Protein AF-A0A1H9AAU7-F1 (afdb_monomer_lite)

Sequence (240 aa):
MGPAARLRGRARLLTLALVSLLVAVGGCDGASSDVRLVVSPAATRMDEPVELVVTGLAPGSATEVSVRSVDAGGTVWTSSATFAADASGRVDPSTMAPTSGGYAGAWAMGLFGLMTTSAPGPSYRWPTTGPATFDVEAVQNGRTVASTSVARTFWTAPPKITSFTRAADGFVGTSVVPAGAQRGPAALLLGGSEGGDPAIGAYLLAARGIPTLSVAYFEAPGLPSALRNIPLEYFDTPLR

Organism: NCBI:txid1036181

Foldseek 3Di:
DDDDDDDDDDDDDDDDDDDDDDDDPDDPPPPQQQWDWDWPPLEEAPPDAIWIKIARADAQAKKKKKKWWQAPVRFIWIWIFIAGQHPRRMDTLQQGFGPDTQDGDRDRCSGVPRIDGPDDDDDGHHDLPFWTKMKMFIDHPRDTSYIDIHTYHLAPDHWDKDFDDCVPQVFGKIKTAAVPADDDAAEEDEDDQPFDWPVVVCSNCVSVRHTYITTTQEPDVPHHPGPPPRDPVSVVRVVD

Secondary structure (DSSP, 8-state):
-----------------------------------EEEEESSEEETTS--EEEEESPPTT-EEEEEEEEE-TTS-EEEEEEEEE--TTS-B-TTT---SEES--S--TTHHHHT-B-SS-SSS----SSS-EEEEEEEEETTEEEEEEEEEEES-SSPPEEEEE-HHHHSSEEEEEE-TTPPS---EEEE--TT-S--HHHHHHHHHTT--EEEEE-SSSTTS-SSSSS--GGGGGTTT-

pLDDT: mean 88.22, std 18.26, range [36.75, 98.81]

InterPro domains:
  IPR006862 Acyl-CoA thioester hydrolase/bile acid-CoA amino acid N-acetyltransferase [PF04775] (47-156)
  IPR029058 Alpha/Beta hydrolase fold [G3DSA:3.40.50.1820] (158-240)
  IPR042490 Acyl-CoA thioester hydrolase/BAAT, N-terminal [G3DSA:2.60.40.2240] (28-155)

Radius of gyration: 34.89 Å; chains: 1; bounding box: 62×43×148 Å

Structure (mmCIF, N/CA/C/O backbone):
data_AF-A0A1H9AAU7-F1
#
_entry.id   AF-A0A1H9AAU7-F1
#
loop_
_atom_site.group_PDB
_atom_site.id
_atom_site.type_symbol
_atom_site.label_atom_id
_atom_site.label_alt_id
_atom_site.label_comp_id
_atom_site.label_asym_id
_atom_site.label_entity_id
_atom_site.label_seq_id
_atom_site.pdbx_PDB_ins_code
_atom_site.Cartn_x
_atom_site.Cartn_y
_atom_site.Cartn_z
_atom_site.occupancy
_atom_site.B_iso_or_equiv
_atom_site.auth_seq_id
_atom_site.auth_comp_id
_atom_site.auth_asym_id
_atom_site.auth_atom_id
_atom_site.pdbx_PDB_model_num
ATOM 1 N N . MET A 1 1 ? -40.164 -23.330 115.302 1.00 38.94 1 MET A N 1
ATOM 2 C CA . MET A 1 1 ? -39.016 -24.175 115.699 1.00 38.94 1 MET A CA 1
ATOM 3 C C . MET A 1 1 ? -38.101 -24.302 114.490 1.00 38.94 1 MET A C 1
ATOM 5 O O . MET A 1 1 ? -38.602 -24.649 113.431 1.00 38.94 1 MET A O 1
ATOM 9 N N . GLY A 1 2 ? -36.828 -23.903 114.618 1.00 44.84 2 GLY A N 1
ATOM 10 C CA . GLY A 1 2 ? -35.800 -24.061 113.569 1.00 44.84 2 GLY A CA 1
ATOM 11 C C . GLY A 1 2 ? -35.398 -25.535 113.349 1.00 44.84 2 GLY A C 1
ATOM 12 O O . GLY A 1 2 ? -36.027 -26.389 113.975 1.00 44.84 2 GLY A O 1
ATOM 13 N N . PRO A 1 3 ? -34.353 -25.865 112.550 1.00 54.69 3 PRO A N 1
ATOM 14 C CA . PRO A 1 3 ? -33.101 -25.105 112.443 1.00 54.69 3 PRO A CA 1
ATOM 15 C C . PRO A 1 3 ? -32.447 -25.037 111.033 1.00 54.69 3 PRO A C 1
ATOM 17 O O . PRO A 1 3 ? -33.016 -25.400 110.010 1.00 54.69 3 PRO A O 1
ATOM 20 N N . ALA A 1 4 ? -31.233 -24.482 111.048 1.00 44.41 4 ALA A N 1
ATOM 21 C CA . ALA A 1 4 ? -30.316 -24.071 109.986 1.00 44.41 4 ALA A CA 1
ATOM 22 C C . ALA A 1 4 ? -29.561 -25.187 109.227 1.00 44.41 4 ALA A C 1
ATOM 24 O O . ALA A 1 4 ? -29.395 -26.274 109.765 1.00 44.41 4 ALA A O 1
ATOM 25 N N . ALA A 1 5 ? -28.965 -24.839 108.067 1.00 45.12 5 ALA A N 1
ATOM 26 C CA . ALA A 1 5 ? -27.575 -25.159 107.642 1.00 45.12 5 ALA A CA 1
ATOM 27 C C . ALA A 1 5 ? -27.304 -24.632 106.204 1.00 45.12 5 ALA A C 1
ATOM 29 O O . ALA A 1 5 ? -28.021 -24.973 105.275 1.00 45.12 5 ALA A O 1
ATOM 30 N N . ARG A 1 6 ? -26.452 -23.609 106.016 1.00 41.34 6 ARG A N 1
ATOM 31 C CA . ARG A 1 6 ? -25.021 -23.621 105.595 1.00 41.34 6 ARG A CA 1
ATOM 32 C C . ARG A 1 6 ? -24.697 -24.009 104.126 1.00 41.34 6 ARG A C 1
ATOM 34 O O . ARG A 1 6 ? -24.709 -25.173 103.767 1.00 41.34 6 ARG A O 1
ATOM 41 N N . LEU A 1 7 ? -24.212 -22.989 103.391 1.00 42.34 7 LEU A N 1
ATOM 42 C CA . LEU A 1 7 ? -22.971 -22.911 102.576 1.00 42.34 7 LEU A CA 1
ATOM 43 C C . LEU A 1 7 ? -22.673 -23.955 101.470 1.00 42.34 7 LEU A C 1
ATOM 45 O O . LEU A 1 7 ? -22.285 -25.076 101.774 1.00 42.34 7 LEU A O 1
ATOM 49 N N . ARG A 1 8 ? -22.546 -23.488 100.213 1.00 39.88 8 ARG A N 1
ATOM 50 C CA . ARG A 1 8 ? -21.274 -23.341 99.444 1.00 39.88 8 ARG A CA 1
ATOM 51 C C . ARG A 1 8 ? -21.560 -23.020 97.971 1.00 39.88 8 ARG A C 1
ATOM 53 O O . ARG A 1 8 ? -22.464 -23.582 97.369 1.00 39.88 8 ARG A O 1
ATOM 60 N N . GLY A 1 9 ? -20.788 -22.086 97.417 1.00 39.84 9 GLY A N 1
ATOM 61 C CA . GLY A 1 9 ? -21.009 -21.528 96.085 1.00 39.84 9 GLY A CA 1
ATOM 62 C C . GLY A 1 9 ? -20.437 -22.333 94.923 1.00 39.84 9 GLY A C 1
ATOM 63 O O . GLY A 1 9 ? -19.840 -23.390 95.104 1.00 39.84 9 GLY A O 1
ATOM 64 N N . ARG A 1 10 ? -20.586 -21.754 93.728 1.00 44.75 10 ARG A N 1
ATOM 65 C CA . ARG A 1 10 ? -19.646 -21.803 92.598 1.00 44.75 10 ARG A CA 1
ATOM 66 C C . ARG A 1 10 ? -20.121 -20.800 91.545 1.00 44.75 10 ARG A C 1
ATOM 68 O O . ARG A 1 10 ? -21.237 -20.904 91.049 1.00 44.75 10 ARG A O 1
ATOM 75 N N . ALA A 1 11 ? -19.270 -19.825 91.242 1.00 42.41 11 ALA A N 1
ATOM 76 C CA . ALA A 1 11 ? -19.445 -18.913 90.123 1.00 42.41 11 ALA A CA 1
ATOM 77 C C . ALA A 1 11 ? -19.375 -19.692 88.798 1.00 42.41 11 ALA A C 1
ATOM 79 O O . ALA A 1 11 ? -18.522 -20.566 88.636 1.00 42.41 11 ALA A O 1
ATOM 80 N N . ARG A 1 12 ? -20.256 -19.359 87.852 1.00 43.47 12 ARG A N 1
ATOM 81 C CA . ARG A 1 12 ? -20.139 -19.734 86.439 1.00 43.47 12 ARG A CA 1
ATOM 82 C C . ARG A 1 12 ? -20.252 -18.456 85.607 1.00 43.47 12 ARG A C 1
ATOM 84 O O . ARG A 1 12 ? -21.318 -17.857 85.544 1.00 43.47 12 ARG A O 1
ATOM 91 N N . LEU A 1 13 ? -19.123 -18.031 85.041 1.00 41.44 13 LEU A N 1
ATOM 92 C CA . LEU A 1 13 ? -19.061 -17.159 83.865 1.00 41.44 13 LEU A CA 1
ATOM 93 C C . LEU A 1 13 ? -19.333 -17.989 82.596 1.00 41.44 13 LEU A C 1
ATOM 95 O O . LEU A 1 13 ? -19.179 -19.209 82.664 1.00 41.44 13 LEU A O 1
ATOM 99 N N . LEU A 1 14 ? -19.582 -17.279 81.477 1.00 38.50 14 LEU A N 1
ATOM 100 C CA . LEU A 1 14 ? -19.555 -17.678 80.044 1.00 38.50 14 LEU A CA 1
ATOM 101 C C . LEU A 1 14 ? -20.957 -17.782 79.408 1.00 38.50 14 LEU A C 1
ATOM 103 O O . LEU A 1 14 ? -21.807 -18.478 79.944 1.00 38.50 14 LEU A O 1
ATOM 107 N N . THR A 1 15 ? -21.309 -17.180 78.264 1.00 36.75 15 THR A N 1
ATOM 108 C CA . THR A 1 15 ? -20.721 -16.169 77.355 1.00 36.75 15 THR A CA 1
ATOM 109 C C . THR A 1 15 ? -21.881 -15.750 76.430 1.00 36.75 15 THR A C 1
ATOM 111 O O . THR A 1 15 ? -22.578 -16.630 75.929 1.00 36.75 15 THR A O 1
ATOM 114 N N . LEU A 1 16 ? -22.120 -14.456 76.179 1.00 39.75 16 LEU A N 1
ATOM 115 C CA . LEU A 1 16 ? -23.044 -14.027 75.114 1.00 39.75 16 LEU A CA 1
ATOM 116 C C . LEU A 1 16 ? -22.316 -14.117 73.763 1.00 39.75 16 LEU A C 1
ATOM 118 O O . LEU A 1 16 ? -21.307 -13.443 73.570 1.00 39.75 16 LEU A O 1
ATOM 122 N N . ALA A 1 17 ? -22.819 -14.93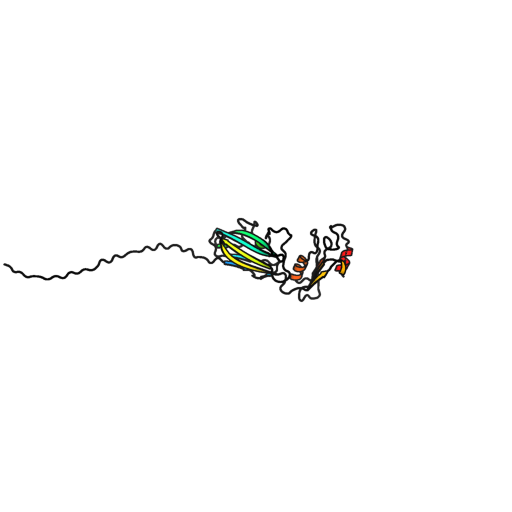2 72.834 1.00 39.22 17 ALA A N 1
ATOM 123 C CA . ALA A 1 17 ? -22.369 -14.937 71.445 1.00 39.22 17 ALA A CA 1
ATOM 124 C C . ALA A 1 17 ? -23.121 -13.848 70.661 1.00 39.22 17 ALA A C 1
ATOM 126 O O . ALA A 1 17 ? -24.341 -13.910 70.518 1.00 39.22 17 ALA A O 1
ATOM 127 N N . LEU A 1 18 ? -22.390 -12.842 70.176 1.00 38.62 18 LEU A N 1
ATOM 128 C CA . LEU A 1 18 ? -22.891 -11.800 69.281 1.00 38.62 18 LEU A CA 1
ATOM 129 C C . LEU A 1 18 ? -22.703 -12.285 67.834 1.00 38.62 18 LEU A C 1
ATOM 131 O O . LEU A 1 18 ? -21.573 -12.505 67.400 1.00 38.62 18 LEU A O 1
ATOM 135 N N . VAL A 1 19 ? -23.796 -12.490 67.099 1.00 40.59 19 VAL A N 1
ATOM 136 C CA . VAL A 1 19 ? -23.761 -12.852 65.674 1.00 40.59 19 VAL A CA 1
ATOM 137 C C . VAL A 1 19 ? -23.748 -11.565 64.854 1.00 40.59 19 VAL A C 1
ATOM 139 O O . VAL A 1 19 ? -24.751 -10.861 64.770 1.00 40.59 19 VAL A O 1
ATOM 142 N N . SER A 1 20 ? -22.597 -11.249 64.265 1.00 43.31 20 SER A N 1
ATOM 143 C CA . SER A 1 20 ? -22.422 -10.134 63.333 1.00 43.31 20 SER A CA 1
ATOM 144 C C . SER A 1 20 ? -22.850 -10.570 61.929 1.00 43.31 20 SER A C 1
ATOM 146 O O . SER A 1 20 ? -22.183 -11.391 61.302 1.00 43.31 20 SER A O 1
ATOM 148 N N . LEU A 1 21 ? -23.961 -10.029 61.431 1.00 38.12 21 LEU A N 1
ATOM 149 C CA . LEU A 1 21 ? -24.429 -10.228 60.059 1.00 38.12 21 LEU A CA 1
ATOM 150 C C . LEU A 1 21 ? -23.681 -9.257 59.125 1.00 38.12 21 LEU A C 1
ATOM 152 O O . LEU A 1 21 ? -23.979 -8.064 59.110 1.00 38.12 21 LEU A O 1
ATOM 156 N N . LEU A 1 22 ? -22.698 -9.752 58.363 1.00 40.91 22 LEU A N 1
ATOM 157 C CA . LEU A 1 22 ? -22.092 -9.000 57.258 1.00 40.91 22 LEU A CA 1
ATOM 158 C C . LEU A 1 22 ? -23.035 -9.028 56.048 1.00 40.91 22 LEU A C 1
ATOM 160 O O . LEU A 1 22 ? -23.233 -10.073 55.430 1.00 40.91 22 LEU A O 1
ATOM 164 N N . VAL A 1 23 ? -23.578 -7.869 55.681 1.00 48.06 23 VAL A N 1
ATOM 165 C CA . VAL A 1 23 ? -24.195 -7.651 54.369 1.00 48.06 23 VAL A CA 1
ATOM 166 C C . VAL A 1 23 ? -23.067 -7.348 53.385 1.00 48.06 23 VAL A C 1
ATOM 168 O O . VAL A 1 23 ? -22.490 -6.262 53.407 1.00 48.06 23 VAL A O 1
ATOM 171 N N . ALA A 1 24 ? -22.724 -8.323 52.546 1.00 45.19 24 ALA A N 1
ATOM 172 C CA . ALA A 1 24 ? -21.833 -8.108 51.415 1.00 45.19 24 ALA A CA 1
ATOM 173 C C . ALA A 1 24 ? -22.610 -7.376 50.311 1.00 45.19 24 ALA A C 1
ATOM 175 O O . ALA A 1 24 ? -23.474 -7.955 49.655 1.00 45.19 24 ALA A O 1
ATOM 176 N N . VAL A 1 25 ? -22.315 -6.090 50.117 1.00 51.91 25 VAL A N 1
ATOM 177 C CA . VAL A 1 25 ? -22.680 -5.378 48.890 1.00 51.91 25 VAL A CA 1
ATOM 178 C C . VAL A 1 25 ? -21.775 -5.935 47.797 1.00 51.91 25 VAL A C 1
ATOM 180 O O . VAL A 1 25 ? -20.583 -5.638 47.764 1.00 51.91 25 VAL A O 1
ATOM 183 N N . GLY A 1 26 ? -22.327 -6.804 46.951 1.00 43.53 26 GLY A N 1
ATOM 184 C CA . GLY A 1 26 ? -21.658 -7.265 45.743 1.00 43.53 26 GLY A CA 1
ATOM 185 C C . GLY A 1 26 ? -21.444 -6.075 44.819 1.00 43.53 26 GLY A C 1
ATOM 186 O O . GLY A 1 26 ? -22.386 -5.607 44.182 1.00 43.53 26 GLY A O 1
ATOM 187 N N . GLY A 1 27 ? -20.214 -5.564 44.781 1.00 40.25 27 GLY A N 1
ATOM 188 C CA . GLY A 1 27 ? -19.770 -4.735 43.675 1.00 40.25 27 GLY A CA 1
ATOM 189 C C . GLY A 1 27 ? -19.905 -5.557 42.401 1.00 40.25 27 GLY A C 1
ATOM 190 O O . GLY A 1 27 ? -19.430 -6.691 42.341 1.00 40.25 27 GLY A O 1
ATOM 191 N N . CYS A 1 28 ? -20.589 -5.011 41.398 1.00 44.84 28 CYS A N 1
ATOM 192 C CA . CYS A 1 28 ? -20.418 -5.474 40.032 1.00 44.84 28 CYS A CA 1
ATOM 193 C C . CYS A 1 28 ? -18.966 -5.182 39.655 1.00 44.84 28 CYS A C 1
ATOM 195 O O . CYS A 1 28 ? -18.658 -4.100 39.156 1.00 44.84 28 CYS A O 1
ATOM 197 N N . ASP A 1 29 ? -18.079 -6.132 39.932 1.00 45.66 29 ASP A N 1
ATOM 198 C CA . ASP A 1 29 ? -16.805 -6.232 39.246 1.00 45.66 29 ASP A CA 1
ATOM 199 C C . ASP A 1 29 ? -17.154 -6.415 37.773 1.00 45.66 29 ASP A C 1
ATOM 201 O O . ASP A 1 29 ? -17.546 -7.495 37.325 1.00 45.66 29 ASP A O 1
ATOM 205 N N . GLY A 1 30 ? -17.128 -5.304 37.033 1.00 45.59 30 GLY A N 1
ATOM 206 C CA . GLY A 1 30 ? -17.192 -5.332 35.586 1.00 45.59 30 GLY A CA 1
ATOM 207 C C . GLY A 1 30 ? -16.116 -6.299 35.133 1.00 45.59 30 GLY A C 1
ATOM 208 O O . GLY A 1 30 ? -14.937 -6.074 35.404 1.00 45.59 30 GLY A O 1
ATOM 209 N N . ALA A 1 31 ? -16.536 -7.408 34.525 1.00 47.72 31 ALA A N 1
ATOM 210 C CA . ALA A 1 31 ? -15.622 -8.358 33.929 1.00 47.72 31 ALA A CA 1
ATOM 211 C C . ALA A 1 31 ? -14.644 -7.555 33.070 1.00 47.72 31 ALA A C 1
ATOM 213 O O . ALA A 1 31 ? -15.061 -6.873 32.135 1.00 47.72 31 ALA A O 1
ATOM 214 N N . SER A 1 32 ? -13.366 -7.577 33.445 1.00 50.38 32 SER A N 1
ATOM 215 C CA . SER A 1 32 ? -12.291 -7.049 32.617 1.00 50.38 32 SER A CA 1
ATOM 216 C C . SER A 1 32 ? -12.271 -7.906 31.359 1.00 50.38 32 SER A C 1
ATOM 218 O O . SER A 1 32 ? -11.618 -8.947 31.326 1.00 50.38 32 SER A O 1
ATOM 220 N N . SER A 1 33 ? -13.067 -7.536 30.360 1.00 63.03 33 SER A N 1
ATOM 221 C CA . SER A 1 33 ? -13.004 -8.146 29.047 1.00 63.03 33 SER A CA 1
ATOM 222 C C . SER A 1 33 ? -11.628 -7.831 28.481 1.00 63.03 33 SER A C 1
ATOM 224 O O . SER A 1 33 ? -11.246 -6.668 28.369 1.00 63.03 33 SER A O 1
ATOM 226 N N . ASP A 1 34 ? -10.856 -8.880 28.203 1.00 89.56 34 ASP A N 1
ATOM 227 C CA . ASP A 1 34 ? -9.548 -8.749 27.573 1.00 89.56 34 ASP A CA 1
ATOM 228 C C . ASP A 1 34 ? -9.761 -8.147 26.178 1.00 89.56 34 ASP A C 1
ATOM 230 O O . ASP A 1 34 ? -10.371 -8.775 25.305 1.00 89.56 34 ASP A O 1
ATOM 234 N N . VAL A 1 35 ? -9.374 -6.879 26.005 1.00 97.00 35 VAL A N 1
ATOM 235 C CA . VAL A 1 35 ? -9.573 -6.166 24.742 1.00 97.00 35 VAL A CA 1
ATOM 236 C C . VAL A 1 35 ? -8.690 -6.827 23.701 1.00 97.00 35 VAL A C 1
ATOM 238 O O . VAL A 1 35 ? -7.475 -6.920 23.856 1.00 97.00 35 VAL A O 1
ATOM 241 N N . ARG A 1 36 ? -9.297 -7.262 22.600 1.00 97.88 36 ARG A N 1
ATOM 242 C CA . ARG A 1 36 ? -8.588 -7.961 21.536 1.00 97.88 36 ARG A CA 1
ATOM 243 C C . ARG A 1 36 ? -8.670 -7.184 20.239 1.00 97.88 36 ARG A C 1
ATOM 245 O O . ARG A 1 36 ? -9.761 -6.958 19.723 1.00 97.88 36 ARG A O 1
ATOM 252 N N . LEU A 1 37 ? -7.505 -6.850 19.696 1.00 98.56 37 LEU A N 1
ATOM 253 C CA . LEU A 1 37 ? -7.330 -6.290 18.362 1.00 98.56 37 LEU A CA 1
ATOM 254 C C . LEU A 1 37 ? -6.828 -7.384 17.415 1.00 98.56 37 LEU A C 1
ATOM 256 O O . LEU A 1 37 ? -5.849 -8.071 17.705 1.00 98.56 37 LEU A O 1
ATOM 260 N N . VAL A 1 38 ? -7.499 -7.539 16.278 1.00 98.31 38 VAL A N 1
ATOM 261 C CA . VAL A 1 38 ? -7.109 -8.465 15.213 1.00 98.31 38 VAL A CA 1
ATOM 262 C C . VAL A 1 38 ? -6.963 -7.713 13.913 1.00 98.31 38 VAL A C 1
ATOM 264 O O . VAL A 1 38 ? -7.858 -6.963 13.530 1.00 98.31 38 VAL A O 1
ATOM 267 N N . VAL A 1 39 ? -5.869 -8.006 13.217 1.00 98.38 39 VAL A N 1
ATOM 268 C CA . VAL A 1 39 ? -5.716 -7.717 11.796 1.00 98.38 39 VAL A CA 1
ATOM 269 C C . VAL A 1 39 ? -5.520 -9.040 11.063 1.00 98.38 39 VAL A C 1
ATOM 271 O O . VAL A 1 39 ? -4.648 -9.829 11.433 1.00 98.38 39 VAL A O 1
ATOM 274 N N . SER A 1 40 ? -6.362 -9.321 10.070 1.00 97.44 40 SER A N 1
ATOM 275 C CA . SER A 1 40 ? -6.365 -10.596 9.352 1.00 97.44 40 SER A CA 1
ATOM 276 C C . SER A 1 40 ? -6.413 -10.397 7.834 1.00 97.44 40 SER A C 1
ATOM 278 O O . SER A 1 40 ? -7.223 -9.607 7.353 1.00 97.44 40 SER A O 1
ATOM 280 N N . PRO A 1 41 ? -5.602 -11.136 7.061 1.00 97.50 41 PRO A N 1
ATOM 281 C CA . PRO A 1 41 ? -4.516 -12.004 7.525 1.00 97.50 41 PRO A CA 1
ATOM 282 C C . PRO A 1 41 ? -3.339 -11.189 8.105 1.00 97.50 41 PRO A C 1
ATOM 284 O O . PRO A 1 41 ? -3.138 -10.030 7.753 1.00 97.50 41 PRO A O 1
ATOM 287 N N . ALA A 1 42 ? -2.527 -11.807 8.973 1.00 95.25 42 ALA A N 1
ATOM 288 C CA . ALA A 1 42 ? -1.362 -11.151 9.594 1.00 95.25 42 ALA A CA 1
ATOM 289 C C . ALA A 1 42 ? -0.208 -10.875 8.604 1.00 95.25 42 ALA A C 1
ATOM 291 O O . ALA A 1 42 ? 0.701 -10.094 8.893 1.00 95.25 42 ALA A O 1
ATOM 292 N N . ALA A 1 43 ? -0.245 -11.508 7.429 1.00 96.06 43 ALA A N 1
ATOM 293 C CA . ALA A 1 43 ? 0.628 -11.208 6.307 1.00 96.06 43 ALA A CA 1
ATOM 294 C C . ALA A 1 43 ? -0.164 -11.264 4.995 1.00 96.06 43 ALA A C 1
ATOM 296 O O . ALA A 1 43 ? -0.934 -12.201 4.778 1.00 96.06 43 ALA A O 1
ATOM 297 N N . THR A 1 44 ? 0.021 -10.277 4.121 1.00 95.56 44 THR A N 1
ATOM 298 C CA . THR A 1 44 ? -0.721 -10.171 2.856 1.00 95.56 44 THR A CA 1
ATOM 299 C C . THR A 1 44 ? 0.074 -9.444 1.776 1.00 95.56 44 THR A C 1
ATOM 301 O O . THR A 1 44 ? 1.156 -8.910 2.034 1.00 95.56 44 THR A O 1
ATOM 304 N N . ARG A 1 45 ? -0.449 -9.402 0.550 1.00 93.56 45 ARG A N 1
ATOM 305 C CA . ARG A 1 45 ? 0.105 -8.530 -0.482 1.00 93.56 45 ARG A CA 1
ATOM 306 C C . ARG A 1 45 ? -0.266 -7.068 -0.239 1.00 93.56 45 ARG A C 1
ATOM 308 O O . ARG A 1 45 ? -1.264 -6.727 0.391 1.00 93.56 45 ARG A O 1
ATOM 315 N N . MET A 1 46 ? 0.555 -6.182 -0.777 1.00 91.69 46 MET A N 1
ATOM 316 C CA . MET A 1 46 ? 0.387 -4.730 -0.735 1.00 91.69 46 MET A CA 1
ATOM 317 C C . MET A 1 46 ? -0.972 -4.247 -1.274 1.00 91.69 46 MET A C 1
ATOM 319 O O . MET A 1 46 ? -1.503 -3.248 -0.793 1.00 91.69 46 MET A O 1
ATOM 323 N N . ASP A 1 47 ? -1.546 -4.936 -2.254 1.00 90.88 47 ASP A N 1
ATOM 324 C CA . ASP A 1 47 ? -2.816 -4.587 -2.898 1.00 90.88 47 ASP A CA 1
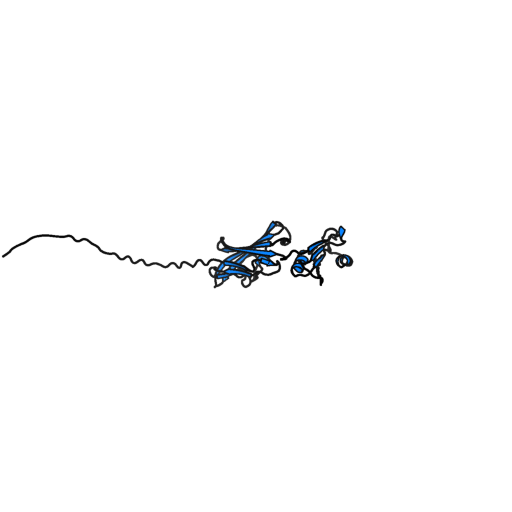ATOM 325 C C . ASP A 1 47 ? -4.009 -5.401 -2.370 1.00 90.88 47 ASP A C 1
ATOM 327 O O . ASP A 1 47 ? -5.138 -5.210 -2.816 1.00 90.88 47 ASP A O 1
ATOM 331 N N . GLU A 1 48 ? -3.782 -6.302 -1.414 1.00 94.25 48 GLU A N 1
ATOM 332 C CA . GLU A 1 48 ? -4.832 -7.111 -0.801 1.00 94.25 48 GLU A CA 1
ATOM 333 C C . GLU A 1 48 ? -5.370 -6.435 0.471 1.00 94.25 48 GLU A C 1
ATOM 335 O O . GLU A 1 48 ? -4.597 -5.837 1.236 1.00 94.25 48 GLU A O 1
ATOM 340 N N . PRO A 1 49 ? -6.696 -6.477 0.694 1.00 94.69 49 PRO A N 1
ATOM 341 C CA . PRO A 1 49 ? -7.308 -5.880 1.870 1.00 94.69 49 PRO A CA 1
ATOM 342 C C . PRO A 1 49 ? -6.978 -6.682 3.132 1.00 94.69 49 PRO A C 1
ATOM 344 O O . PRO A 1 49 ? -6.708 -7.882 3.075 1.00 94.69 49 PRO A O 1
ATOM 347 N N . VAL A 1 50 ? -7.071 -6.016 4.280 1.00 96.69 50 VAL A N 1
ATOM 348 C CA . VAL A 1 50 ? -7.027 -6.651 5.600 1.00 96.69 50 VAL A CA 1
ATOM 349 C C . VAL A 1 50 ? -8.309 -6.329 6.357 1.00 96.69 50 VAL A C 1
ATOM 351 O O . VAL A 1 50 ? -8.863 -5.237 6.231 1.00 96.69 50 VAL A O 1
ATOM 354 N N . GLU A 1 51 ? -8.786 -7.283 7.142 1.00 97.25 51 GLU A N 1
ATOM 355 C CA . GLU A 1 51 ? -9.843 -7.069 8.120 1.00 97.25 51 GLU A CA 1
ATOM 356 C C . GLU A 1 51 ? -9.215 -6.552 9.416 1.00 97.25 51 GLU A C 1
ATOM 358 O O . GLU A 1 51 ? -8.236 -7.129 9.886 1.00 97.25 51 GLU A O 1
ATOM 363 N N . LEU A 1 52 ? -9.775 -5.488 9.996 1.00 98.38 52 LEU A N 1
ATOM 364 C CA . LEU A 1 52 ? -9.364 -4.932 11.284 1.00 98.38 52 LEU A CA 1
ATOM 365 C C . LEU A 1 52 ? -10.567 -4.924 12.221 1.00 98.38 52 LEU A C 1
ATOM 367 O O . LEU A 1 52 ? -11.572 -4.280 11.928 1.00 98.38 52 LEU A O 1
ATOM 371 N N . VAL A 1 53 ? -10.454 -5.599 13.364 1.00 98.62 53 VAL A N 1
ATOM 372 C CA . VAL A 1 53 ? -11.529 -5.659 14.362 1.00 98.62 53 VAL A CA 1
ATOM 373 C C . VAL A 1 53 ? -10.964 -5.509 15.769 1.00 98.62 53 VAL A C 1
ATOM 375 O O . VAL A 1 53 ? -10.021 -6.208 16.142 1.00 98.62 53 VAL A O 1
ATOM 378 N N . VAL A 1 54 ? -11.589 -4.649 16.573 1.00 98.69 54 VAL A N 1
ATOM 379 C CA . VAL A 1 54 ? -11.383 -4.582 18.027 1.00 98.69 54 VAL A CA 1
ATOM 380 C C . VAL A 1 54 ? -12.612 -5.156 18.723 1.00 98.69 54 VAL A C 1
ATOM 382 O O . VAL A 1 54 ? -13.737 -4.835 18.353 1.00 98.69 54 VAL A O 1
ATOM 385 N N . THR A 1 55 ? -12.416 -6.004 19.727 1.00 98.56 55 THR A N 1
ATOM 386 C CA . THR A 1 55 ? -13.483 -6.643 20.518 1.00 98.56 55 THR A CA 1
ATOM 387 C C . THR A 1 55 ? -13.167 -6.580 22.007 1.00 98.56 55 THR A C 1
ATOM 389 O O . THR A 1 55 ? -12.031 -6.301 22.387 1.00 98.56 55 THR A O 1
ATOM 392 N N . GLY A 1 56 ? -14.164 -6.851 22.853 1.00 97.62 56 GLY A N 1
ATOM 393 C CA . GLY A 1 56 ? -13.997 -6.818 24.309 1.00 97.62 56 GLY A CA 1
ATOM 394 C C . GLY A 1 56 ? -14.009 -5.402 24.887 1.00 97.62 56 GLY A C 1
ATOM 395 O O . GLY A 1 56 ? -13.538 -5.194 26.000 1.00 97.62 56 GLY A O 1
ATOM 396 N N . LEU A 1 57 ? -14.525 -4.422 24.142 1.00 98.06 57 LEU A N 1
ATOM 397 C CA . LEU A 1 57 ? -14.681 -3.044 24.604 1.00 98.06 57 LEU A CA 1
ATOM 398 C C . LEU A 1 57 ? -15.982 -2.896 25.407 1.00 98.06 57 LEU A C 1
ATOM 400 O O . LEU A 1 57 ? -16.949 -3.621 25.182 1.00 98.06 57 LEU A O 1
ATOM 404 N N . ALA A 1 58 ? -16.054 -1.906 26.295 1.00 96.88 58 ALA A N 1
ATOM 405 C CA . ALA A 1 58 ? -17.339 -1.521 26.876 1.00 96.88 58 ALA A CA 1
ATOM 406 C C . ALA A 1 58 ? -18.247 -0.911 25.781 1.00 96.88 58 ALA A C 1
ATOM 408 O O . ALA A 1 58 ? -17.763 -0.067 25.015 1.00 96.88 58 ALA A O 1
ATOM 409 N N . PRO A 1 59 ? -19.540 -1.276 25.685 1.00 97.94 59 PRO A N 1
ATOM 410 C CA . PRO A 1 59 ? -20.446 -0.696 24.694 1.00 97.94 59 PRO A CA 1
ATOM 411 C C . PRO A 1 59 ? -20.482 0.836 24.747 1.00 97.94 59 PRO A C 1
ATOM 413 O O . PRO A 1 59 ? -20.539 1.426 25.825 1.00 97.94 59 PRO A O 1
ATOM 416 N N . GLY A 1 60 ? -20.420 1.488 23.585 1.00 97.62 60 GLY A N 1
ATOM 417 C CA . GLY A 1 60 ? -20.390 2.948 23.453 1.00 97.62 60 GLY A CA 1
ATOM 418 C C . GLY A 1 60 ? -19.077 3.620 23.870 1.00 97.62 60 GLY A C 1
ATOM 419 O O . GLY A 1 60 ? -18.961 4.838 23.735 1.00 97.62 60 GLY A O 1
ATOM 420 N N . SER A 1 61 ? -18.083 2.871 24.363 1.00 97.62 61 SER A N 1
ATOM 421 C CA . SER A 1 61 ? -16.785 3.452 24.720 1.00 97.62 61 SER A CA 1
ATOM 422 C C . SER A 1 61 ? -16.066 4.013 23.493 1.00 97.62 61 SER A C 1
ATOM 424 O O . SER A 1 61 ? -16.105 3.430 22.408 1.00 97.62 61 SER A O 1
ATOM 426 N N . ALA A 1 62 ? -15.416 5.163 23.673 1.00 98.31 62 ALA A N 1
ATOM 427 C CA . ALA A 1 62 ? -14.575 5.761 22.650 1.00 98.31 62 ALA A CA 1
ATOM 428 C C . ALA A 1 62 ? -13.235 5.017 22.587 1.00 98.31 62 ALA A C 1
ATOM 430 O O . ALA A 1 62 ? -12.508 4.950 23.582 1.00 98.31 62 ALA A O 1
ATOM 431 N N . THR A 1 63 ? -12.911 4.492 21.412 1.00 98.62 63 THR A N 1
ATOM 432 C CA . THR A 1 63 ? -11.666 3.774 21.138 1.00 98.62 63 THR A CA 1
ATOM 433 C C . THR A 1 63 ? -11.007 4.396 19.922 1.00 98.62 63 THR A C 1
ATOM 435 O O . THR A 1 63 ? -11.576 4.386 18.830 1.00 98.62 63 THR A O 1
ATOM 438 N N . GLU A 1 64 ? -9.811 4.942 20.107 1.00 98.69 64 GLU A N 1
ATOM 439 C CA . GLU A 1 64 ? -8.968 5.354 18.990 1.00 98.69 64 GLU A CA 1
ATOM 440 C C . GLU A 1 64 ? -8.252 4.125 18.435 1.00 98.69 64 GLU A C 1
ATOM 442 O O . GLU A 1 64 ? -7.684 3.339 19.190 1.00 98.69 64 GLU A O 1
ATOM 447 N N . VAL A 1 65 ? -8.293 3.948 17.120 1.00 98.69 65 VAL A N 1
ATOM 448 C CA . VAL A 1 65 ? -7.469 2.973 16.411 1.00 98.69 65 VAL A CA 1
ATOM 449 C C . VAL A 1 65 ? -6.434 3.747 15.614 1.00 98.69 65 VAL A C 1
ATOM 451 O O . VAL A 1 65 ? -6.796 4.612 14.812 1.00 98.69 65 VAL A O 1
ATOM 454 N N . SER A 1 66 ? -5.160 3.442 15.825 1.00 98.31 66 SER A N 1
ATOM 455 C CA . SER A 1 66 ? -4.048 4.061 15.110 1.00 98.31 66 SER A CA 1
ATOM 456 C C . SER A 1 66 ? -3.272 3.026 14.305 1.00 98.31 66 SER A C 1
ATOM 458 O O . SER A 1 66 ? -3.187 1.857 14.682 1.00 98.31 66 SER A O 1
ATOM 460 N N . VAL A 1 67 ? -2.734 3.456 13.165 1.00 98.56 67 VAL A N 1
ATOM 461 C CA . VAL A 1 67 ? -1.827 2.664 12.331 1.00 98.56 67 VAL A CA 1
ATOM 462 C C . VAL A 1 67 ? -0.541 3.451 12.147 1.00 98.56 67 VAL A C 1
ATOM 464 O O . VAL A 1 67 ? -0.570 4.641 11.831 1.00 98.56 67 VAL A O 1
ATOM 467 N N . ARG A 1 68 ? 0.597 2.783 12.312 1.00 98.38 68 ARG A N 1
ATOM 468 C CA . ARG A 1 68 ? 1.932 3.346 12.128 1.00 98.38 68 ARG A CA 1
ATOM 469 C C . ARG A 1 68 ? 2.769 2.435 11.244 1.00 98.38 68 ARG A C 1
ATOM 471 O O . ARG A 1 68 ? 2.730 1.218 11.371 1.00 98.38 68 ARG A O 1
ATOM 478 N N . SER A 1 69 ? 3.577 3.024 10.374 1.00 98.25 69 SER A N 1
ATOM 479 C CA . SER A 1 69 ? 4.557 2.282 9.588 1.00 98.25 69 SER A CA 1
ATOM 480 C C . SER A 1 69 ? 5.794 3.130 9.308 1.00 98.25 69 SER A C 1
ATOM 482 O O . SER A 1 69 ? 5.737 4.360 9.350 1.00 98.25 69 SER A O 1
ATOM 484 N N . VAL A 1 70 ? 6.924 2.471 9.062 1.00 97.00 70 VAL A N 1
ATOM 485 C CA . VAL A 1 70 ? 8.170 3.114 8.634 1.00 97.00 70 VAL A CA 1
ATOM 486 C C . VAL A 1 70 ? 8.487 2.603 7.241 1.00 97.00 70 VAL A C 1
ATOM 488 O O . VAL A 1 70 ? 8.631 1.397 7.036 1.00 97.00 70 VAL A O 1
ATOM 491 N N . ASP A 1 71 ? 8.573 3.520 6.286 1.00 95.56 71 ASP A N 1
ATOM 492 C CA . ASP A 1 71 ? 8.808 3.164 4.895 1.00 95.56 71 ASP A CA 1
ATOM 493 C C . ASP A 1 71 ? 10.288 2.836 4.621 1.00 95.56 71 ASP A C 1
ATOM 495 O O . ASP A 1 71 ? 11.163 2.980 5.478 1.00 95.56 71 ASP A O 1
ATOM 499 N N . ALA A 1 72 ? 10.601 2.391 3.403 1.00 93.88 72 ALA A N 1
ATOM 500 C CA . ALA A 1 72 ? 11.967 2.027 3.025 1.00 93.88 72 ALA A CA 1
ATOM 501 C C . ALA A 1 72 ? 12.942 3.224 2.977 1.00 93.88 72 ALA A C 1
ATOM 503 O O . ALA A 1 72 ? 14.146 3.028 2.818 1.00 93.88 72 ALA A O 1
ATOM 504 N N . GLY A 1 73 ? 12.441 4.460 3.069 1.00 92.62 73 GLY A N 1
ATOM 505 C CA . GLY A 1 73 ? 13.234 5.679 3.225 1.00 92.62 73 GLY A CA 1
ATOM 506 C C . GLY A 1 73 ? 13.499 6.052 4.685 1.00 92.62 73 GLY A C 1
ATOM 507 O O . GLY A 1 73 ? 14.248 6.995 4.930 1.00 92.62 73 GLY A O 1
ATOM 508 N N . GLY A 1 74 ? 12.923 5.325 5.647 1.00 93.56 74 GLY A N 1
ATOM 509 C CA . GLY A 1 74 ? 12.999 5.643 7.072 1.00 93.56 74 GLY A CA 1
ATOM 510 C C . GLY A 1 74 ? 11.967 6.679 7.524 1.00 93.56 74 GLY A C 1
ATOM 511 O O . GLY A 1 74 ? 12.023 7.137 8.666 1.00 93.56 74 GLY A O 1
ATOM 512 N N . THR A 1 75 ? 11.020 7.053 6.662 1.00 95.81 75 THR A N 1
ATOM 513 C CA . THR A 1 75 ? 9.973 8.020 6.990 1.00 95.81 75 THR A CA 1
ATOM 514 C C . THR A 1 75 ? 8.859 7.339 7.773 1.00 95.81 75 THR A C 1
ATOM 516 O O . THR A 1 75 ? 8.372 6.274 7.398 1.00 95.81 75 THR A O 1
ATOM 519 N N . VAL A 1 76 ? 8.447 7.965 8.878 1.00 96.94 76 VAL A N 1
ATOM 520 C CA . VAL A 1 76 ? 7.321 7.498 9.692 1.00 96.94 76 VAL A CA 1
ATOM 521 C C . VAL A 1 76 ? 6.017 7.997 9.081 1.00 96.94 76 VAL A C 1
ATOM 523 O O . VAL A 1 76 ? 5.854 9.196 8.849 1.00 96.94 76 VAL A O 1
ATOM 526 N N . TRP A 1 77 ? 5.088 7.072 8.881 1.00 97.81 77 TRP A N 1
ATOM 527 C CA . TRP A 1 77 ? 3.733 7.319 8.415 1.00 97.81 77 TRP A CA 1
ATOM 528 C C . TRP A 1 77 ? 2.744 6.901 9.497 1.00 97.81 77 TRP A C 1
ATOM 530 O O . TRP A 1 77 ? 2.914 5.844 10.114 1.00 97.81 77 TRP A O 1
ATOM 540 N N . THR A 1 78 ? 1.708 7.704 9.725 1.00 97.56 78 THR A N 1
ATOM 541 C CA . THR A 1 78 ? 0.673 7.423 10.725 1.00 97.56 78 THR A CA 1
ATOM 542 C C . THR A 1 78 ? -0.724 7.799 10.248 1.00 97.56 78 THR A C 1
ATOM 544 O O . THR A 1 78 ? -0.914 8.720 9.453 1.00 97.56 78 THR A O 1
ATOM 547 N N . SER A 1 79 ? -1.723 7.107 10.778 1.00 98.00 79 SER A N 1
ATOM 548 C CA . SER A 1 79 ? -3.125 7.518 10.760 1.00 98.00 79 SER A CA 1
ATOM 549 C C . SER A 1 79 ? -3.773 7.155 12.093 1.00 98.00 79 SER A C 1
ATOM 551 O O . SER A 1 79 ? -3.307 6.260 12.801 1.00 98.00 79 SER A O 1
ATOM 553 N N . SER A 1 80 ? -4.861 7.835 12.436 1.00 98.19 80 SER A N 1
ATOM 554 C CA . SER A 1 80 ? -5.730 7.412 13.527 1.00 98.19 80 SER A CA 1
ATOM 555 C C . SER A 1 80 ? -7.170 7.834 13.278 1.00 98.19 80 SER A C 1
ATOM 557 O O . SER A 1 80 ? -7.447 8.802 12.560 1.00 98.19 80 SER A O 1
ATOM 559 N N . ALA A 1 81 ? -8.099 7.076 13.847 1.00 98.56 81 ALA A N 1
ATOM 560 C CA . ALA A 1 81 ? -9.509 7.420 13.876 1.00 98.56 81 ALA A CA 1
ATOM 561 C C . ALA A 1 81 ? -10.170 6.863 15.138 1.00 98.56 81 ALA A C 1
ATOM 563 O O . ALA A 1 81 ? -9.836 5.771 15.598 1.00 98.56 81 ALA A O 1
ATOM 564 N N . THR A 1 82 ? -11.117 7.614 15.686 1.00 98.75 82 THR A N 1
ATOM 565 C CA . THR A 1 82 ? -11.852 7.247 16.898 1.00 98.75 82 THR A CA 1
ATOM 566 C C . THR A 1 82 ? -13.203 6.678 16.525 1.00 98.75 82 THR A C 1
ATOM 568 O O . THR A 1 82 ? -13.899 7.225 15.676 1.00 98.75 82 THR A O 1
ATOM 571 N N . PHE A 1 83 ? -13.589 5.595 17.186 1.00 98.75 83 PHE A N 1
ATOM 572 C CA . PHE A 1 83 ? -14.866 4.920 17.006 1.00 98.75 83 PHE A CA 1
ATOM 573 C C . PHE A 1 83 ? -15.582 4.819 18.348 1.00 98.75 83 PHE A C 1
ATOM 575 O O . PHE A 1 83 ? -14.945 4.690 19.394 1.00 98.75 83 PHE A O 1
ATOM 582 N N . ALA A 1 84 ? -16.911 4.848 18.317 1.00 98.50 84 ALA A N 1
ATOM 583 C CA . ALA A 1 84 ? -17.719 4.414 19.448 1.00 98.50 84 ALA A CA 1
ATOM 584 C C . ALA A 1 84 ? -17.975 2.911 19.299 1.00 98.50 84 ALA A C 1
ATOM 586 O O . ALA A 1 84 ? -18.515 2.497 18.274 1.00 98.50 84 ALA A O 1
ATOM 587 N N . ALA A 1 85 ? -17.581 2.104 20.287 1.00 98.44 85 ALA A N 1
ATOM 588 C CA . ALA A 1 85 ? -17.837 0.665 20.271 1.00 98.44 85 ALA A CA 1
ATOM 589 C C . ALA A 1 85 ? -19.342 0.378 20.164 1.00 98.44 85 ALA A C 1
ATOM 591 O O . ALA A 1 85 ? -20.157 1.057 20.795 1.00 98.44 85 ALA A O 1
ATOM 592 N N . ASP A 1 86 ? -19.720 -0.631 19.385 1.00 98.38 86 ASP A N 1
ATOM 593 C CA . ASP A 1 86 ? -21.122 -1.008 19.227 1.00 98.38 86 ASP A CA 1
ATOM 594 C C . ASP A 1 86 ? -21.709 -1.658 20.500 1.00 98.38 86 ASP A C 1
ATOM 596 O O . ASP A 1 86 ? -21.044 -1.806 21.529 1.00 98.38 86 ASP A O 1
ATOM 600 N N . ALA A 1 87 ? -22.981 -2.066 20.439 1.00 97.88 87 ALA A N 1
ATOM 601 C CA . ALA A 1 87 ? -23.675 -2.697 21.564 1.00 97.88 87 ALA A CA 1
ATOM 602 C C . ALA A 1 87 ? -23.028 -4.016 22.039 1.00 97.88 87 ALA A C 1
ATOM 604 O O . ALA A 1 87 ? -23.263 -4.436 23.170 1.00 97.88 87 ALA A O 1
ATOM 605 N N . SER A 1 88 ? -22.222 -4.662 21.192 1.00 97.44 88 SER A N 1
ATOM 606 C CA . SER A 1 88 ? -21.477 -5.885 21.503 1.00 97.44 88 SER A CA 1
ATOM 607 C C . SER A 1 88 ? -20.050 -5.623 21.994 1.00 97.44 88 SER A C 1
ATOM 609 O O . SER A 1 88 ? -19.330 -6.569 22.309 1.00 97.44 88 SER A O 1
ATOM 611 N N . GLY A 1 89 ? -19.626 -4.357 22.070 1.00 98.06 89 GLY A N 1
ATOM 612 C CA . GLY A 1 89 ? -18.256 -4.007 22.429 1.00 98.06 89 GLY A CA 1
ATOM 613 C C . GLY A 1 89 ? -17.260 -4.201 21.284 1.00 98.06 89 GLY A C 1
ATOM 614 O O . GLY A 1 89 ? -16.094 -4.525 21.536 1.00 98.06 89 GLY A O 1
ATOM 615 N N . ARG A 1 90 ? -17.710 -4.045 20.032 1.00 98.50 90 ARG A N 1
ATOM 616 C CA . ARG A 1 90 ? -16.903 -4.220 18.818 1.00 98.50 90 ARG A CA 1
ATOM 617 C C . ARG A 1 90 ? -16.676 -2.895 18.088 1.00 98.50 90 ARG A C 1
ATOM 619 O O . ARG A 1 90 ? -17.541 -2.022 18.064 1.00 98.50 90 ARG A O 1
ATOM 626 N N . VAL A 1 91 ? -15.501 -2.764 17.478 1.00 98.75 91 VAL A N 1
ATOM 627 C CA . VAL A 1 91 ? -15.173 -1.748 16.470 1.00 98.75 91 VAL A CA 1
ATOM 628 C C . VAL A 1 91 ? -14.706 -2.462 15.207 1.00 98.75 91 VAL A C 1
ATOM 630 O O . VAL A 1 91 ? -13.796 -3.286 15.264 1.00 98.75 91 VAL A O 1
ATOM 633 N N . ASP A 1 92 ? -15.326 -2.134 14.076 1.00 98.50 92 ASP A N 1
ATOM 634 C CA . ASP A 1 92 ? -15.012 -2.673 12.752 1.00 98.50 92 ASP A CA 1
ATOM 635 C C . ASP A 1 92 ? -15.136 -1.564 11.690 1.00 98.50 92 ASP A C 1
ATOM 637 O O . ASP A 1 92 ? -16.249 -1.226 11.269 1.00 98.50 92 ASP A O 1
ATOM 641 N N . PRO A 1 93 ? -14.010 -0.989 11.227 1.00 98.25 93 PRO A N 1
ATOM 642 C CA . PRO A 1 93 ? -14.014 0.088 10.240 1.00 98.25 93 PRO A CA 1
ATOM 643 C C . PRO A 1 93 ? -14.662 -0.263 8.896 1.00 98.25 93 PRO A C 1
ATOM 645 O O . PRO A 1 93 ? -14.998 0.641 8.135 1.00 98.25 93 PRO A O 1
ATOM 648 N N . SER A 1 94 ? -14.850 -1.548 8.568 1.00 98.00 94 SER A N 1
ATOM 649 C CA . SER A 1 94 ? -15.523 -1.950 7.324 1.00 98.00 94 SER A CA 1
ATOM 650 C C . SER A 1 94 ? -17.016 -1.614 7.315 1.00 98.00 94 SER A C 1
ATOM 652 O O . SER A 1 94 ? -17.605 -1.457 6.247 1.00 98.00 94 SER A O 1
ATOM 654 N N . THR A 1 95 ? -17.617 -1.466 8.496 1.00 98.12 95 THR A N 1
ATOM 655 C CA . THR A 1 95 ? -19.055 -1.224 8.677 1.00 98.12 95 THR A CA 1
ATOM 656 C C . THR A 1 95 ? -19.355 -0.001 9.538 1.00 98.12 95 THR A C 1
ATOM 658 O O . THR A 1 95 ? -20.489 0.477 9.548 1.00 98.12 95 THR A O 1
ATOM 661 N N . MET A 1 96 ? -18.352 0.541 10.231 1.00 98.50 96 MET A N 1
ATOM 662 C CA . MET A 1 96 ? -18.503 1.657 11.159 1.00 98.50 96 MET A CA 1
ATOM 663 C C . MET A 1 96 ? -17.751 2.884 10.656 1.00 98.50 96 MET A C 1
ATOM 665 O O . MET A 1 96 ? -16.566 2.817 10.337 1.00 98.50 96 MET A O 1
ATOM 669 N N . ALA A 1 97 ? -18.437 4.025 10.628 1.00 98.44 97 ALA A N 1
ATOM 670 C CA . ALA A 1 97 ? -17.787 5.309 10.413 1.00 98.44 97 ALA A CA 1
ATOM 671 C C . ALA A 1 97 ? -17.112 5.780 11.714 1.00 98.44 97 ALA A C 1
ATOM 673 O O . ALA A 1 97 ? -17.703 5.628 12.790 1.00 98.44 97 ALA A O 1
ATOM 674 N N . PRO A 1 98 ? -15.911 6.373 11.643 1.00 98.56 98 PRO A N 1
ATOM 675 C CA . PRO A 1 98 ? -15.298 6.987 12.809 1.00 98.56 98 PRO A CA 1
ATOM 676 C C . PRO A 1 98 ? -16.086 8.226 13.253 1.00 98.56 98 PRO A C 1
ATOM 678 O O . PRO A 1 98 ? -16.690 8.932 12.445 1.00 98.56 98 PRO A O 1
ATOM 681 N N . THR A 1 99 ? -16.056 8.512 14.552 1.00 98.50 99 THR A N 1
ATOM 682 C CA . THR A 1 99 ? -16.613 9.732 15.148 1.00 98.50 99 THR A CA 1
ATOM 683 C C . THR A 1 99 ? -15.681 10.935 14.979 1.00 98.50 99 THR A C 1
ATOM 685 O O . THR A 1 99 ? -16.144 12.074 14.994 1.00 98.50 99 THR A O 1
ATOM 688 N N . SER A 1 100 ? -14.378 10.697 14.801 1.00 98.25 100 SER A N 1
ATOM 689 C CA . SER A 1 100 ? -13.355 11.712 14.517 1.00 98.25 100 SER A CA 1
ATOM 690 C C . SER A 1 100 ? -12.082 11.075 13.952 1.00 98.25 100 SER A C 1
ATOM 692 O O . SER A 1 100 ? -11.852 9.885 14.150 1.00 98.25 100 SER A O 1
ATOM 694 N N . GLY A 1 101 ? -11.208 11.872 13.331 1.00 95.62 101 GLY A N 1
ATOM 695 C CA . GLY A 1 101 ? -9.858 11.453 12.935 1.00 95.62 101 GLY A CA 1
ATOM 696 C C . GLY A 1 101 ? -9.581 11.623 11.444 1.00 95.62 101 GLY A C 1
ATOM 697 O O . GLY A 1 101 ? -10.087 12.552 10.818 1.00 95.62 101 GLY A O 1
ATOM 698 N N . GLY A 1 102 ? -8.747 10.742 10.890 1.00 89.44 102 GLY A N 1
ATOM 699 C CA . GLY A 1 102 ? -8.157 10.884 9.555 1.00 89.44 102 GLY A CA 1
ATOM 700 C C . GLY A 1 102 ? -9.102 10.689 8.367 1.00 89.44 102 GLY A C 1
ATOM 701 O O . GLY A 1 102 ? -8.679 10.907 7.235 1.00 89.44 102 GLY A O 1
ATOM 702 N N . TYR A 1 103 ? -10.354 10.273 8.586 1.00 96.56 103 TYR A N 1
ATOM 703 C CA . TYR A 1 103 ? -11.352 10.113 7.524 1.00 96.56 103 TYR A CA 1
ATOM 704 C C . TYR A 1 103 ? -12.784 10.087 8.063 1.00 96.56 103 TYR A C 1
ATOM 706 O O . TYR A 1 103 ? -13.006 10.092 9.271 1.00 96.56 103 TYR A O 1
ATOM 714 N N . ALA A 1 104 ? -13.752 10.055 7.147 1.00 96.88 104 ALA A N 1
ATOM 715 C CA . ALA A 1 104 ? -15.175 9.920 7.432 1.00 96.88 104 ALA A CA 1
ATOM 716 C C . ALA A 1 104 ? -15.785 8.772 6.612 1.00 96.88 104 ALA A C 1
ATOM 718 O O . ALA A 1 104 ? -15.257 8.399 5.564 1.00 96.88 104 ALA A O 1
ATOM 719 N N . GLY A 1 105 ? -16.927 8.254 7.072 1.00 98.00 105 GLY A N 1
ATOM 720 C CA . GLY A 1 105 ? -17.595 7.100 6.462 1.00 98.00 105 GLY A CA 1
ATOM 721 C C . GLY A 1 105 ? -16.964 5.762 6.858 1.00 98.00 105 GLY A C 1
ATOM 722 O O . GLY A 1 105 ? -15.856 5.715 7.384 1.00 98.00 105 GLY A O 1
ATOM 723 N N . ALA A 1 106 ? -17.696 4.667 6.640 1.00 98.38 106 ALA A N 1
ATOM 724 C CA . ALA A 1 106 ? -17.173 3.322 6.864 1.00 98.38 106 ALA A CA 1
ATOM 725 C C . ALA A 1 106 ? -16.210 2.951 5.731 1.00 98.38 106 ALA A C 1
ATOM 727 O O . ALA A 1 106 ? -16.579 2.992 4.555 1.00 98.38 106 ALA A O 1
ATOM 728 N N . TRP A 1 107 ? -14.974 2.599 6.082 1.00 98.00 107 TRP A N 1
ATOM 729 C CA . TRP A 1 107 ? -13.961 2.182 5.125 1.00 98.00 107 TRP A CA 1
ATOM 730 C C . TRP A 1 107 ? -12.908 1.282 5.779 1.00 98.00 107 TRP A C 1
ATOM 732 O O . TRP A 1 107 ? -12.032 1.750 6.505 1.00 98.00 107 TRP A O 1
ATOM 742 N N . ALA A 1 108 ? -12.938 -0.010 5.438 1.00 97.12 108 ALA A N 1
ATOM 743 C CA . ALA A 1 108 ? -12.037 -1.028 5.993 1.00 97.12 108 ALA A CA 1
ATOM 744 C C . ALA A 1 108 ? -10.549 -0.641 5.917 1.00 97.12 108 ALA A C 1
ATOM 746 O O . ALA A 1 108 ? -9.799 -0.810 6.874 1.00 97.12 108 ALA A O 1
ATOM 747 N N . MET A 1 109 ? -10.134 -0.078 4.779 1.00 97.62 109 MET A N 1
ATOM 748 C CA . MET A 1 109 ? -8.742 0.291 4.521 1.00 97.62 109 MET A CA 1
ATOM 749 C C . MET A 1 109 ? -8.443 1.766 4.804 1.00 97.62 109 MET A C 1
ATOM 751 O O . MET A 1 109 ? -7.334 2.201 4.512 1.00 97.62 109 MET A O 1
ATOM 755 N N . GLY A 1 110 ? -9.373 2.539 5.379 1.00 97.44 110 GLY A N 1
ATOM 756 C CA . GLY A 1 110 ? -9.199 3.983 5.577 1.00 97.44 110 GLY A CA 1
ATOM 757 C C . GLY A 1 110 ? -7.960 4.331 6.403 1.00 97.44 110 GLY A C 1
ATOM 758 O O . GLY A 1 110 ? -7.165 5.174 5.999 1.00 97.44 110 GLY A O 1
ATOM 759 N N . LEU A 1 111 ? -7.722 3.603 7.499 1.00 97.75 111 LEU A N 1
ATOM 760 C CA . LEU A 1 111 ? -6.528 3.791 8.332 1.00 97.75 111 LEU A CA 1
ATOM 761 C C . LEU A 1 111 ? -5.224 3.445 7.587 1.00 97.75 111 LEU A C 1
ATOM 763 O O . LEU A 1 111 ? -4.218 4.120 7.765 1.00 97.75 111 LEU A O 1
ATOM 767 N N . PHE A 1 112 ? -5.219 2.435 6.721 1.00 97.12 112 PHE A N 1
ATOM 768 C CA . PHE A 1 112 ? -4.015 2.053 5.971 1.00 97.12 112 PHE A CA 1
ATOM 769 C C . PHE A 1 112 ? -3.774 2.950 4.748 1.00 97.12 112 PHE A C 1
ATOM 771 O O . PHE A 1 112 ? -2.632 3.229 4.397 1.00 97.12 112 PHE A O 1
ATOM 778 N N . GLY A 1 113 ? -4.844 3.376 4.076 1.00 94.44 113 GLY A N 1
ATOM 779 C CA . GLY A 1 113 ? -4.791 4.126 2.821 1.00 94.44 113 GLY A CA 1
ATOM 780 C C . GLY A 1 113 ? -4.607 5.632 2.992 1.00 94.44 113 GLY A C 1
ATOM 781 O O . GLY A 1 113 ? -4.106 6.278 2.078 1.00 94.44 113 GLY A O 1
ATOM 782 N N . LEU A 1 114 ? -4.984 6.191 4.147 1.00 95.31 114 LEU A N 1
ATOM 783 C CA . LEU A 1 114 ? -4.904 7.629 4.438 1.00 95.31 114 LEU A CA 1
ATOM 784 C C . LEU A 1 114 ? -3.847 7.967 5.493 1.00 95.31 114 LEU A C 1
ATOM 786 O O . LEU A 1 114 ? -3.990 8.919 6.261 1.00 95.31 114 LEU A O 1
ATOM 790 N N . MET A 1 115 ? -2.777 7.178 5.549 1.00 95.94 115 MET A N 1
ATOM 791 C CA . MET A 1 115 ? -1.625 7.516 6.376 1.00 95.94 115 MET A CA 1
ATOM 792 C C . MET A 1 115 ? -0.961 8.796 5.869 1.00 95.94 115 MET A C 1
ATOM 794 O O . MET A 1 115 ? -0.850 9.038 4.669 1.00 95.94 115 MET A O 1
ATOM 798 N N . THR A 1 116 ? -0.483 9.601 6.806 1.00 94.88 116 THR A N 1
ATOM 799 C CA . THR A 1 116 ? 0.200 10.868 6.549 1.00 94.88 116 THR A CA 1
ATOM 800 C C . THR A 1 116 ? 1.580 10.852 7.188 1.00 94.88 116 THR A C 1
ATOM 802 O O . THR A 1 116 ? 1.872 10.028 8.056 1.00 94.88 116 THR A O 1
ATOM 805 N N . THR A 1 117 ? 2.447 11.760 6.757 1.00 94.88 117 THR A N 1
ATOM 806 C CA . THR A 1 117 ? 3.755 11.986 7.368 1.00 94.88 117 THR A CA 1
ATOM 807 C C . THR A 1 117 ? 4.008 13.484 7.495 1.00 94.88 117 THR A C 1
ATOM 809 O O . THR A 1 117 ? 3.446 14.283 6.748 1.00 94.88 117 THR A O 1
ATOM 812 N N . SER A 1 118 ? 4.844 13.874 8.456 1.00 88.56 118 SER A N 1
ATOM 813 C CA . SER A 1 118 ? 5.318 15.253 8.597 1.00 88.56 118 SER A CA 1
ATOM 814 C C . SER A 1 118 ? 6.517 15.565 7.696 1.00 88.56 118 SER A C 1
ATOM 816 O O . SER A 1 118 ? 6.869 16.733 7.535 1.00 88.56 118 SER A O 1
ATOM 818 N N . ALA A 1 119 ? 7.161 14.543 7.122 1.00 85.69 119 ALA A N 1
ATOM 819 C CA . ALA A 1 119 ? 8.288 14.733 6.223 1.00 85.69 119 ALA A CA 1
ATOM 820 C C . ALA A 1 119 ? 7.817 15.257 4.851 1.00 85.69 119 ALA A C 1
ATOM 822 O O . ALA A 1 119 ? 6.822 14.768 4.315 1.00 85.69 119 ALA A O 1
ATOM 823 N N . PRO A 1 120 ? 8.535 16.215 4.239 1.00 73.06 120 PRO A N 1
ATOM 824 C CA . PRO A 1 120 ? 8.299 16.582 2.853 1.00 73.06 120 PRO A CA 1
ATOM 825 C C . PRO A 1 120 ? 8.749 15.437 1.941 1.00 73.06 120 PRO A C 1
ATOM 827 O O . PRO A 1 120 ? 9.849 14.907 2.088 1.00 73.06 120 PRO A O 1
ATOM 830 N N . GLY A 1 121 ? 7.918 15.065 0.978 1.00 68.31 121 GLY A N 1
ATOM 831 C CA . GLY A 1 121 ? 8.246 14.002 0.038 1.00 68.31 121 GLY A CA 1
ATOM 832 C C . GLY A 1 121 ? 6.996 13.373 -0.564 1.00 68.31 121 GLY A C 1
ATOM 833 O O . GLY A 1 121 ? 5.889 13.629 -0.087 1.00 68.31 121 GLY A O 1
ATOM 834 N N . PRO A 1 122 ? 7.153 12.592 -1.642 1.00 75.88 122 PRO A N 1
ATOM 835 C CA . PRO A 1 122 ? 6.031 11.924 -2.274 1.00 75.88 122 PRO A CA 1
ATOM 836 C C . PRO A 1 122 ? 5.589 10.692 -1.464 1.00 75.88 122 PRO A C 1
ATOM 838 O O . PRO A 1 122 ? 6.081 10.414 -0.374 1.00 75.88 122 PRO A O 1
ATOM 841 N N . SER A 1 123 ? 4.622 9.978 -2.034 1.00 87.00 123 SER A N 1
ATOM 842 C CA . SER A 1 123 ? 4.033 8.710 -1.590 1.00 87.00 123 SER A CA 1
ATOM 843 C C . SER A 1 123 ? 4.938 7.769 -0.781 1.00 87.00 123 SER A C 1
ATOM 845 O O . SER A 1 123 ? 6.128 7.639 -1.063 1.00 87.00 123 SER A O 1
ATOM 847 N N . TYR A 1 124 ? 4.311 6.994 0.106 1.00 92.06 124 TYR A N 1
ATOM 848 C CA . TYR A 1 124 ? 4.920 5.910 0.882 1.00 92.06 124 TYR A CA 1
ATOM 849 C C . TYR A 1 124 ? 5.906 5.051 0.067 1.00 92.06 124 TYR A C 1
ATOM 851 O O . TYR A 1 124 ? 5.532 4.432 -0.938 1.00 92.06 124 TYR A O 1
ATOM 859 N N . ARG A 1 125 ? 7.168 4.965 0.513 1.00 92.44 125 ARG A N 1
ATOM 860 C CA . ARG A 1 125 ? 8.208 4.202 -0.191 1.00 92.44 125 ARG A CA 1
ATOM 861 C C . ARG A 1 125 ? 8.194 2.725 0.199 1.00 92.44 125 ARG A C 1
ATOM 863 O O . ARG A 1 125 ? 8.760 2.318 1.211 1.00 92.44 125 ARG A O 1
ATOM 870 N N . TRP A 1 126 ? 7.606 1.892 -0.647 1.00 93.12 126 TRP A N 1
ATOM 871 C CA . TRP A 1 126 ? 7.522 0.457 -0.387 1.00 93.12 126 TRP A CA 1
ATOM 872 C C . TRP A 1 126 ? 8.874 -0.268 -0.511 1.00 93.12 126 TRP A C 1
ATOM 874 O O . TRP A 1 126 ? 9.620 -0.008 -1.460 1.00 93.12 126 TRP A O 1
ATOM 884 N N . PRO A 1 127 ? 9.197 -1.202 0.406 1.00 91.62 127 PRO A N 1
ATOM 885 C CA . PRO A 1 127 ? 10.372 -2.051 0.273 1.00 91.62 127 PRO A CA 1
ATOM 886 C C . PRO A 1 127 ? 10.177 -3.072 -0.857 1.00 91.62 127 PRO A C 1
ATOM 888 O O . PRO A 1 127 ? 9.131 -3.709 -0.970 1.00 91.62 127 PRO A O 1
ATOM 891 N N . THR A 1 128 ? 11.207 -3.260 -1.683 1.00 87.19 128 THR A N 1
ATOM 892 C CA . THR A 1 128 ? 11.259 -4.327 -2.702 1.00 87.19 128 THR A CA 1
ATOM 893 C C . THR A 1 128 ? 11.877 -5.621 -2.159 1.00 87.19 128 THR A C 1
ATOM 895 O O . THR A 1 128 ? 11.793 -6.676 -2.784 1.00 87.19 128 THR A O 1
ATOM 898 N N . THR A 1 129 ? 12.473 -5.572 -0.969 1.00 87.06 129 THR A N 1
ATOM 899 C CA . THR A 1 129 ? 13.018 -6.728 -0.253 1.00 87.06 129 THR A CA 1
ATOM 900 C C . THR A 1 129 ? 12.408 -6.800 1.140 1.00 87.06 129 THR A C 1
ATOM 902 O O . THR A 1 129 ? 12.556 -5.859 1.917 1.00 87.06 129 THR A O 1
ATOM 905 N N . GLY A 1 130 ? 11.767 -7.923 1.467 1.00 89.75 130 GLY A N 1
ATOM 906 C CA . GLY A 1 130 ? 11.072 -8.101 2.745 1.00 89.75 130 GLY A CA 1
ATOM 907 C C . GLY A 1 130 ? 9.732 -7.349 2.836 1.00 89.75 130 GLY A C 1
ATOM 908 O O . GLY A 1 130 ? 9.314 -6.705 1.871 1.00 89.75 130 GLY A O 1
ATOM 909 N N . PRO A 1 131 ? 9.019 -7.480 3.967 1.00 95.06 131 PRO A N 1
ATOM 910 C CA . PRO A 1 131 ? 7.732 -6.824 4.181 1.00 95.06 131 PRO A CA 1
ATOM 911 C C .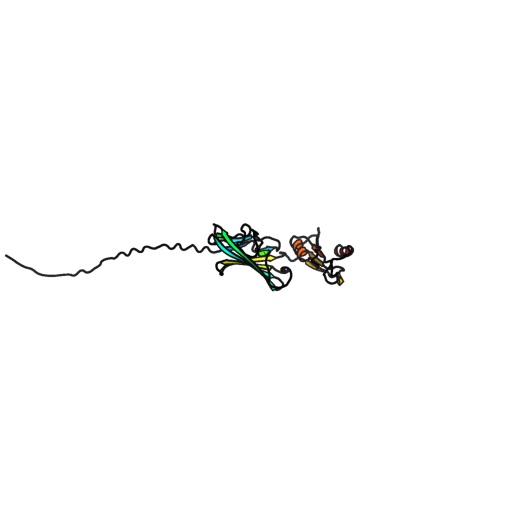 PRO A 1 131 ? 7.867 -5.377 4.664 1.00 95.06 131 PRO A C 1
ATOM 913 O O . PRO A 1 131 ? 8.792 -5.034 5.396 1.00 95.06 131 PRO A O 1
ATOM 916 N N . ALA A 1 132 ? 6.874 -4.555 4.324 1.00 96.81 132 ALA A N 1
ATOM 917 C CA . ALA A 1 132 ? 6.514 -3.387 5.119 1.00 96.81 132 ALA A CA 1
ATOM 918 C C . ALA A 1 132 ? 5.660 -3.841 6.311 1.00 96.81 132 ALA A C 1
ATOM 920 O O . ALA A 1 132 ? 4.724 -4.625 6.135 1.00 96.81 132 ALA A O 1
ATOM 921 N N . THR A 1 133 ? 5.962 -3.343 7.507 1.00 98.19 133 THR A N 1
ATOM 922 C CA . THR A 1 133 ? 5.207 -3.662 8.727 1.00 98.19 133 THR A CA 1
ATOM 923 C C . THR A 1 133 ? 4.325 -2.486 9.112 1.00 98.19 133 THR A C 1
ATOM 925 O O . THR A 1 133 ? 4.802 -1.355 9.181 1.00 98.19 133 THR A O 1
ATOM 928 N N . PHE A 1 134 ? 3.049 -2.754 9.371 1.00 98.56 134 PHE A N 1
ATOM 929 C CA . PHE A 1 134 ? 2.083 -1.772 9.851 1.00 98.56 134 PHE A CA 1
ATOM 930 C C . PHE A 1 134 ? 1.671 -2.163 11.264 1.00 98.56 134 PHE A C 1
ATOM 932 O O . PHE A 1 134 ? 1.001 -3.179 11.451 1.00 98.56 134 PHE A O 1
ATOM 939 N N . ASP A 1 135 ? 2.098 -1.369 12.235 1.00 98.69 135 ASP A N 1
ATOM 940 C CA . ASP A 1 135 ? 1.732 -1.512 13.637 1.00 98.69 135 ASP A CA 1
ATOM 941 C C . ASP A 1 135 ? 0.356 -0.889 13.846 1.00 98.69 135 ASP A C 1
ATOM 943 O O . ASP A 1 135 ? 0.096 0.219 13.373 1.00 98.69 135 ASP A O 1
ATOM 947 N N . VAL A 1 136 ? -0.529 -1.608 14.524 1.00 98.81 136 VAL A N 1
ATOM 948 C CA . VAL A 1 136 ? -1.903 -1.193 14.789 1.00 98.81 136 VAL A CA 1
ATOM 949 C C . VAL A 1 136 ? -2.138 -1.221 16.287 1.00 98.81 136 VAL A C 1
ATOM 951 O O . VAL A 1 136 ? -1.868 -2.226 16.947 1.00 98.81 136 VAL A O 1
ATOM 954 N N . GLU A 1 137 ? -2.678 -0.135 16.821 1.00 98.75 137 GLU A N 1
ATOM 955 C CA . GLU A 1 137 ? -3.001 -0.013 18.238 1.00 98.75 137 GLU A CA 1
ATOM 956 C C . GLU A 1 137 ? -4.458 0.396 18.433 1.00 98.75 137 GLU A C 1
ATOM 958 O O . GLU A 1 137 ? -5.002 1.198 17.677 1.00 98.75 137 GLU A O 1
ATOM 963 N N . ALA A 1 138 ? -5.080 -0.146 19.478 1.00 98.69 138 ALA A N 1
ATOM 964 C CA . ALA A 1 138 ? -6.330 0.346 20.033 1.00 98.69 138 ALA A CA 1
ATOM 965 C C . ALA A 1 138 ? -6.025 1.076 21.347 1.00 98.69 138 ALA A C 1
ATOM 967 O O . ALA A 1 138 ? -5.392 0.512 22.244 1.00 98.69 138 ALA A O 1
ATOM 968 N N . VAL A 1 139 ? -6.484 2.318 21.472 1.00 98.31 139 VAL A N 1
ATOM 969 C CA . VAL A 1 139 ? -6.181 3.223 22.584 1.00 98.31 139 VAL A CA 1
ATOM 970 C C . VAL A 1 139 ? -7.480 3.681 23.250 1.00 98.31 139 VAL A C 1
ATOM 972 O O . VAL A 1 139 ? -8.396 4.178 22.594 1.00 98.31 139 VAL A O 1
ATOM 975 N N . GLN A 1 140 ? -7.546 3.551 24.577 1.00 96.75 140 GLN A N 1
ATOM 976 C CA . GLN A 1 140 ? -8.622 4.092 25.410 1.00 96.75 140 GLN A CA 1
ATOM 977 C C . GLN A 1 140 ? -8.041 4.941 26.537 1.00 96.75 140 GLN A C 1
ATOM 979 O O . GLN A 1 140 ? -7.125 4.515 27.242 1.00 96.75 140 GLN A O 1
ATOM 984 N N . ASN A 1 141 ? -8.589 6.142 26.742 1.00 93.12 141 ASN A N 1
ATOM 985 C CA . ASN A 1 141 ? -8.151 7.066 27.797 1.00 93.12 141 ASN A CA 1
ATOM 986 C C . ASN A 1 141 ? -6.625 7.305 27.792 1.00 93.12 141 ASN A C 1
ATOM 988 O O . ASN A 1 141 ? -5.983 7.300 28.842 1.00 93.12 141 ASN A O 1
ATOM 992 N N . GLY A 1 142 ? -6.040 7.441 26.596 1.00 92.56 142 GLY A N 1
ATOM 993 C CA . GLY A 1 142 ? -4.604 7.666 26.404 1.00 92.56 142 GLY A CA 1
ATOM 994 C C . GLY A 1 142 ? -3.703 6.457 26.687 1.00 92.56 142 GLY A C 1
ATOM 995 O O . GLY A 1 142 ? -2.490 6.624 26.758 1.00 92.56 142 GLY A O 1
ATOM 996 N N . ARG A 1 143 ? -4.262 5.253 26.867 1.00 95.81 143 ARG A N 1
ATOM 997 C CA . ARG A 1 143 ? -3.500 4.013 27.076 1.00 95.81 143 ARG A CA 1
ATOM 998 C C . ARG A 1 143 ? -3.790 3.007 25.971 1.00 95.81 143 ARG A C 1
ATOM 1000 O O . ARG A 1 143 ? -4.956 2.756 25.669 1.00 95.81 143 ARG A O 1
ATOM 1007 N N . THR A 1 144 ? -2.742 2.405 25.416 1.00 97.94 144 THR A N 1
ATOM 1008 C CA . THR A 1 144 ? -2.865 1.268 24.498 1.00 97.94 144 THR A CA 1
ATOM 1009 C C . THR A 1 144 ? -3.464 0.086 25.257 1.00 97.94 144 THR A C 1
ATOM 1011 O O . THR A 1 144 ? -2.893 -0.384 26.241 1.00 97.94 144 THR A O 1
ATOM 1014 N N . VAL A 1 145 ? -4.647 -0.354 24.829 1.00 97.94 145 VAL A N 1
ATOM 1015 C CA . VAL A 1 145 ? -5.384 -1.481 25.422 1.00 97.94 145 VAL A CA 1
ATOM 1016 C C . VAL A 1 145 ? -5.188 -2.778 24.641 1.00 97.94 145 VAL A C 1
ATOM 1018 O O . VAL A 1 145 ? -5.333 -3.848 25.214 1.00 97.94 145 VAL A O 1
ATOM 1021 N N . ALA A 1 146 ? -4.828 -2.690 23.358 1.00 98.38 146 ALA A N 1
ATOM 1022 C CA . ALA A 1 146 ? -4.437 -3.825 22.530 1.00 98.38 146 ALA A CA 1
ATOM 1023 C C . ALA A 1 146 ? -3.555 -3.353 21.367 1.00 98.38 146 ALA A C 1
ATOM 1025 O O . ALA A 1 146 ? -3.712 -2.229 20.887 1.00 98.38 146 ALA A O 1
ATOM 1026 N N . SER A 1 147 ? -2.661 -4.215 20.887 1.00 98.38 147 SER A N 1
ATOM 1027 C CA . SER A 1 147 ? -1.819 -3.940 19.722 1.00 98.38 147 SER A CA 1
ATOM 1028 C C . SER A 1 147 ? -1.571 -5.200 18.894 1.00 98.38 147 SER A C 1
ATOM 1030 O O . SER A 1 147 ? -1.670 -6.328 19.382 1.00 98.38 147 SER A O 1
ATOM 1032 N N . THR A 1 148 ? -1.284 -5.012 17.611 1.00 98.56 148 THR A N 1
ATOM 1033 C CA . THR A 1 148 ? -0.856 -6.065 16.686 1.00 98.56 148 THR A CA 1
ATOM 1034 C C . THR A 1 148 ? -0.101 -5.437 15.514 1.00 98.56 148 THR A C 1
ATOM 1036 O O . THR A 1 148 ? -0.043 -4.215 15.407 1.00 98.56 148 THR A O 1
ATOM 1039 N N . SER A 1 149 ? 0.445 -6.250 14.614 1.00 98.06 149 SER A N 1
ATOM 1040 C CA . SER A 1 149 ? 1.070 -5.751 13.387 1.00 98.06 149 SER A CA 1
ATOM 1041 C C . SER A 1 149 ? 0.690 -6.624 12.197 1.00 98.06 149 SER A C 1
ATOM 1043 O O . SER A 1 149 ? 0.473 -7.828 12.340 1.00 98.06 149 SER A O 1
ATOM 1045 N N . VAL A 1 150 ? 0.647 -6.025 11.007 1.00 98.38 150 VAL A N 1
ATOM 1046 C CA . VAL A 1 150 ? 0.463 -6.737 9.737 1.00 98.38 150 VAL A CA 1
ATOM 1047 C C . VAL A 1 150 ? 1.651 -6.514 8.809 1.00 98.38 150 VAL A C 1
ATOM 1049 O O . VAL A 1 150 ? 2.114 -5.388 8.616 1.00 98.38 150 VAL A O 1
ATOM 1052 N N . ALA A 1 151 ? 2.145 -7.603 8.225 1.00 97.88 151 ALA A N 1
ATOM 1053 C CA . ALA A 1 151 ? 3.217 -7.586 7.240 1.00 97.88 151 ALA A CA 1
ATOM 1054 C C . ALA A 1 151 ? 2.640 -7.536 5.819 1.00 97.88 151 ALA A C 1
ATOM 1056 O O . ALA A 1 151 ? 1.780 -8.338 5.456 1.00 97.88 151 ALA A O 1
ATOM 1057 N N . ARG A 1 152 ? 3.121 -6.617 4.983 1.00 96.44 152 ARG A N 1
ATOM 1058 C CA . ARG A 1 152 ? 2.655 -6.468 3.599 1.00 96.44 152 ARG A CA 1
ATOM 1059 C C . ARG A 1 152 ? 3.826 -6.501 2.625 1.00 96.4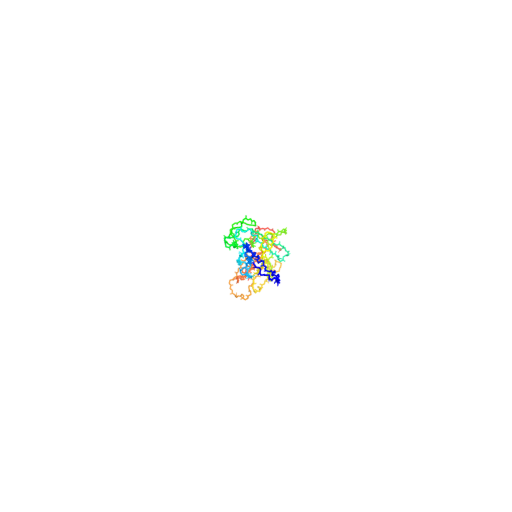4 152 ARG A C 1
ATOM 1061 O O . ARG A 1 152 ? 4.788 -5.756 2.795 1.00 96.44 152 ARG A O 1
ATOM 1068 N N . THR A 1 153 ? 3.760 -7.359 1.610 1.00 94.81 153 THR A N 1
ATOM 1069 C CA . THR A 1 153 ? 4.813 -7.512 0.585 1.00 94.81 153 THR A CA 1
ATOM 1070 C C . THR A 1 153 ? 4.258 -7.290 -0.818 1.00 94.81 153 THR A C 1
ATOM 1072 O O . THR A 1 153 ? 3.057 -7.392 -1.044 1.00 94.81 153 THR A O 1
ATOM 1075 N N . PHE A 1 154 ? 5.118 -7.032 -1.803 1.00 92.06 154 PHE A N 1
ATOM 1076 C CA . PHE A 1 154 ? 4.697 -7.166 -3.201 1.00 92.06 154 PHE A CA 1
ATOM 1077 C C . PHE A 1 154 ? 4.541 -8.643 -3.597 1.00 92.06 154 PHE A C 1
ATOM 1079 O O . PHE A 1 154 ? 3.569 -9.030 -4.234 1.00 92.06 154 PHE A O 1
ATOM 1086 N N . TRP A 1 155 ? 5.491 -9.492 -3.207 1.00 89.75 155 TRP A N 1
ATOM 1087 C CA . TRP A 1 155 ? 5.581 -10.882 -3.654 1.00 89.75 155 TRP A CA 1
ATOM 1088 C C . TRP A 1 155 ? 6.019 -11.817 -2.527 1.00 89.75 155 TRP A C 1
ATOM 1090 O O . TRP A 1 155 ? 6.631 -11.399 -1.545 1.00 89.75 155 TRP A O 1
ATOM 1100 N N . THR A 1 156 ? 5.716 -13.106 -2.688 1.00 86.06 156 THR A N 1
ATOM 1101 C CA . THR A 1 156 ? 6.205 -14.192 -1.822 1.00 86.06 156 THR A CA 1
ATOM 1102 C C . THR A 1 156 ? 7.528 -14.774 -2.322 1.00 86.06 156 THR A C 1
ATOM 1104 O O . THR A 1 156 ? 8.347 -15.205 -1.517 1.00 86.06 156 THR A O 1
ATOM 1107 N N . ALA A 1 157 ? 7.764 -14.740 -3.638 1.00 89.81 157 ALA A N 1
ATOM 1108 C CA . ALA A 1 157 ? 9.024 -15.105 -4.279 1.00 89.81 157 ALA A CA 1
ATOM 1109 C C . ALA A 1 157 ? 9.542 -13.922 -5.119 1.00 89.81 157 ALA A C 1
ATOM 1111 O O . ALA A 1 157 ? 8.757 -13.336 -5.868 1.00 89.81 157 ALA A O 1
ATOM 1112 N N . PRO A 1 158 ? 10.829 -13.546 -5.003 1.00 90.81 158 PRO A N 1
ATOM 1113 C CA . PRO A 1 158 ? 11.352 -12.341 -5.638 1.00 90.81 158 PRO A CA 1
ATOM 1114 C C . PRO A 1 158 ? 11.336 -12.440 -7.173 1.00 90.81 158 PRO A C 1
ATOM 1116 O O . PRO A 1 158 ? 11.775 -13.457 -7.717 1.00 90.81 158 PRO A O 1
ATOM 1119 N N . PRO A 1 159 ? 10.864 -11.403 -7.889 1.00 94.94 159 PRO A N 1
ATOM 1120 C CA . PRO A 1 159 ? 10.922 -11.347 -9.339 1.00 94.94 159 PRO A CA 1
ATOM 1121 C C . PRO A 1 159 ? 12.348 -11.058 -9.814 1.00 94.94 159 PRO A C 1
ATOM 1123 O O . PRO A 1 159 ? 13.199 -10.567 -9.067 1.00 94.94 159 PRO A O 1
ATOM 1126 N N . LYS A 1 160 ? 12.593 -11.287 -11.103 1.00 96.00 160 LYS A N 1
ATOM 1127 C CA . LYS A 1 160 ? 13.754 -10.718 -11.785 1.00 96.00 160 LYS A CA 1
ATOM 1128 C C . LYS A 1 160 ? 13.421 -9.281 -12.179 1.00 96.00 160 LYS A C 1
ATOM 1130 O O . LYS A 1 160 ? 12.513 -9.063 -12.978 1.00 96.00 160 LYS A O 1
ATOM 1135 N N . ILE A 1 161 ? 14.168 -8.328 -11.632 1.00 96.62 161 ILE A N 1
ATOM 1136 C CA . ILE A 1 161 ? 14.047 -6.902 -11.950 1.00 96.62 161 ILE A CA 1
ATOM 1137 C C . ILE A 1 161 ? 15.240 -6.498 -12.816 1.00 96.62 161 ILE A C 1
ATOM 1139 O O . ILE A 1 161 ? 16.375 -6.891 -12.542 1.00 96.62 161 ILE A O 1
ATOM 1143 N N . THR A 1 162 ? 15.007 -5.746 -13.886 1.00 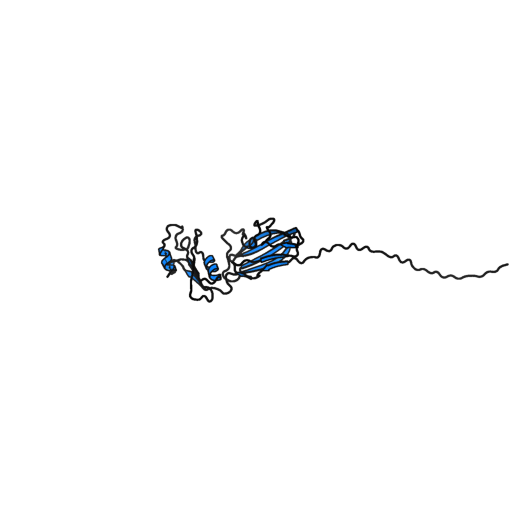97.25 162 THR A N 1
ATOM 1144 C CA . THR A 1 162 ? 16.076 -5.188 -14.727 1.00 97.25 162 THR A CA 1
ATOM 1145 C C . THR A 1 162 ? 15.722 -3.762 -15.112 1.00 97.25 162 THR A C 1
ATOM 1147 O O . THR A 1 162 ? 14.654 -3.529 -15.675 1.00 97.25 162 THR A O 1
ATOM 1150 N N . SER A 1 163 ? 16.615 -2.828 -14.790 1.00 97.19 163 SER A N 1
ATOM 1151 C CA . SER A 1 163 ? 16.475 -1.408 -15.108 1.00 97.19 163 SER A CA 1
ATOM 1152 C C . SER A 1 163 ? 17.204 -1.070 -16.403 1.00 97.19 163 SER A C 1
ATOM 1154 O O . SER A 1 163 ? 18.299 -1.575 -16.645 1.00 97.19 163 SER A O 1
ATOM 1156 N N . PHE A 1 164 ? 16.604 -0.183 -17.186 1.00 98.06 164 PHE A N 1
ATOM 1157 C CA . PHE A 1 164 ? 17.107 0.296 -18.467 1.00 98.06 164 PHE A CA 1
ATOM 1158 C C . PHE A 1 164 ? 17.348 1.801 -18.400 1.00 98.06 164 PHE A C 1
ATOM 1160 O O . PHE A 1 164 ? 16.606 2.543 -17.747 1.00 98.06 164 PHE A O 1
ATOM 1167 N N . THR A 1 165 ? 18.393 2.257 -19.078 1.00 97.69 165 THR A N 1
ATOM 1168 C CA . THR A 1 165 ? 18.800 3.662 -19.115 1.00 97.69 165 THR A CA 1
ATOM 1169 C C . THR A 1 165 ? 18.867 4.172 -20.542 1.00 97.69 165 THR A C 1
ATOM 1171 O O . THR A 1 165 ? 19.251 3.455 -21.466 1.00 97.69 165 THR A O 1
ATOM 1174 N N . ARG A 1 166 ? 18.587 5.467 -20.730 1.00 95.62 166 ARG A N 1
ATOM 1175 C CA . ARG A 1 166 ? 18.603 6.059 -22.071 1.00 95.62 166 ARG A CA 1
ATOM 1176 C C . ARG A 1 166 ? 19.956 5.896 -22.766 1.00 95.62 166 ARG A C 1
ATOM 1178 O O . ARG A 1 166 ? 19.988 5.707 -23.977 1.00 95.62 166 ARG A O 1
ATOM 1185 N N . ALA A 1 167 ? 21.044 5.983 -22.001 1.00 96.00 167 ALA A N 1
ATOM 1186 C CA . ALA A 1 167 ? 22.405 5.928 -22.517 1.00 96.00 167 ALA A CA 1
ATOM 1187 C C . ALA A 1 167 ? 22.822 4.525 -22.987 1.00 96.00 167 ALA A C 1
ATOM 1189 O O . ALA A 1 167 ? 23.500 4.421 -24.004 1.00 96.00 167 ALA A O 1
ATOM 1190 N N . ALA A 1 168 ? 22.436 3.469 -22.264 1.00 97.00 168 ALA A N 1
ATOM 1191 C CA . ALA A 1 168 ? 22.825 2.098 -22.600 1.00 97.00 168 ALA A CA 1
ATOM 1192 C C . ALA A 1 168 ? 21.809 1.401 -23.518 1.00 97.00 168 ALA A C 1
ATOM 1194 O O . ALA A 1 168 ? 22.203 0.657 -24.413 1.00 97.00 168 ALA A O 1
ATOM 1195 N N . ASP A 1 169 ? 20.518 1.675 -23.322 1.00 97.12 169 ASP A N 1
ATOM 1196 C CA . ASP A 1 169 ? 19.427 0.863 -23.871 1.00 97.12 169 ASP A CA 1
ATOM 1197 C C . ASP A 1 169 ? 18.531 1.640 -24.847 1.00 97.12 169 ASP A C 1
ATOM 1199 O O . ASP A 1 169 ? 17.667 1.068 -25.504 1.00 97.12 169 ASP A O 1
ATOM 1203 N N . GLY A 1 170 ? 18.702 2.962 -24.949 1.00 95.88 170 GLY A N 1
ATOM 1204 C CA . GLY A 1 170 ? 17.884 3.814 -25.816 1.00 95.88 170 GLY A CA 1
ATOM 1205 C C . GLY A 1 170 ? 16.515 4.193 -25.237 1.00 95.88 170 GLY A C 1
ATOM 1206 O O . GLY A 1 170 ? 15.826 5.027 -25.828 1.00 95.88 170 GLY A O 1
ATOM 1207 N N . PHE A 1 171 ? 16.152 3.694 -24.052 1.00 97.50 171 PHE A N 1
ATOM 1208 C CA . PHE A 1 171 ? 14.950 4.078 -23.303 1.00 97.50 171 PHE A CA 1
ATOM 1209 C C . PHE A 1 171 ? 15.183 4.025 -21.784 1.00 97.50 171 PHE A C 1
ATOM 1211 O O . PHE A 1 171 ? 16.209 3.532 -21.333 1.00 97.50 171 PHE A O 1
ATOM 1218 N N . VAL A 1 172 ? 14.264 4.574 -20.986 1.00 98.31 172 VAL A N 1
ATOM 1219 C CA . VAL A 1 172 ? 14.313 4.482 -19.518 1.00 98.31 172 VAL A CA 1
ATOM 1220 C C . VAL A 1 172 ? 13.127 3.653 -19.056 1.00 98.31 172 VAL A C 1
ATOM 1222 O O . VAL A 1 172 ? 12.000 3.917 -19.472 1.00 98.31 172 VAL A O 1
ATOM 1225 N N . GLY A 1 173 ? 13.362 2.667 -18.199 1.00 97.88 173 GLY A N 1
ATOM 1226 C CA . GLY A 1 173 ? 12.286 1.813 -17.716 1.00 97.88 173 GLY A CA 1
ATOM 1227 C C . GLY A 1 173 ? 12.752 0.693 -16.805 1.00 97.88 173 GLY A C 1
ATOM 1228 O O . GLY A 1 173 ? 13.950 0.511 -16.579 1.00 97.88 173 GLY A O 1
ATOM 1229 N N . THR A 1 174 ? 11.796 -0.096 -16.328 1.00 98.25 174 THR A N 1
ATOM 1230 C CA . THR A 1 174 ? 12.044 -1.238 -15.449 1.00 98.25 174 THR A CA 1
ATOM 1231 C C . THR A 1 174 ? 11.223 -2.437 -15.910 1.00 98.25 174 THR A C 1
ATOM 1233 O O . THR A 1 174 ? 9.996 -2.394 -15.950 1.00 98.25 174 THR A O 1
ATOM 1236 N N . SER A 1 175 ? 11.896 -3.540 -16.242 1.00 97.62 175 SER A N 1
ATOM 1237 C CA . SER A 1 175 ? 11.229 -4.832 -16.438 1.00 97.62 175 SER A CA 1
ATOM 1238 C C . SER A 1 175 ? 11.151 -5.603 -15.129 1.00 97.62 175 SER A C 1
ATOM 1240 O O . SER A 1 175 ? 12.110 -5.652 -14.353 1.00 97.62 175 SER A O 1
ATOM 1242 N N . VAL A 1 176 ? 10.000 -6.225 -14.904 1.00 97.38 176 VAL A N 1
ATOM 1243 C CA . VAL A 1 176 ? 9.692 -7.020 -13.720 1.00 97.38 176 VAL A CA 1
ATOM 1244 C C . VAL A 1 176 ? 9.088 -8.334 -14.189 1.00 97.38 176 VAL A C 1
ATOM 1246 O O . VAL A 1 176 ? 7.964 -8.385 -14.691 1.00 97.38 176 VAL A O 1
ATOM 1249 N N . VAL A 1 177 ? 9.853 -9.411 -14.038 1.00 96.81 177 VAL A N 1
ATOM 1250 C CA . VAL A 1 177 ? 9.443 -10.758 -14.440 1.00 96.81 177 VAL A CA 1
ATOM 1251 C C . VAL A 1 177 ? 9.179 -11.590 -13.183 1.00 96.81 177 VAL A C 1
ATOM 1253 O O . VAL A 1 177 ? 10.122 -11.838 -12.425 1.00 96.81 177 VAL A O 1
ATOM 1256 N N . PRO A 1 178 ? 7.929 -12.030 -12.938 1.00 94.88 178 PRO A N 1
ATOM 1257 C CA . PRO A 1 178 ? 7.581 -12.849 -11.781 1.00 94.88 178 PRO A CA 1
ATOM 1258 C C . PRO A 1 178 ? 8.428 -14.123 -11.696 1.00 94.88 178 PRO A C 1
ATOM 1260 O O . PRO A 1 178 ? 8.784 -14.720 -12.717 1.00 94.88 178 PRO A O 1
ATOM 1263 N N . ALA A 1 179 ? 8.722 -14.574 -10.476 1.00 92.75 179 ALA A N 1
ATOM 1264 C CA . ALA A 1 179 ? 9.391 -15.854 -10.272 1.00 92.75 179 ALA A CA 1
ATOM 1265 C C . ALA A 1 179 ? 8.573 -16.992 -10.907 1.00 92.75 179 ALA A C 1
ATOM 1267 O O . ALA A 1 179 ? 7.375 -17.117 -10.662 1.00 92.75 179 ALA A O 1
ATOM 1268 N N . GLY A 1 180 ? 9.220 -17.818 -11.733 1.00 90.31 180 GLY A N 1
ATOM 1269 C CA . GLY A 1 180 ? 8.556 -18.931 -12.419 1.00 90.31 180 GLY A CA 1
ATOM 1270 C C . GLY A 1 180 ? 7.628 -18.524 -13.571 1.00 90.31 180 GLY A C 1
ATOM 1271 O O . GLY A 1 180 ? 6.876 -19.372 -14.049 1.00 90.31 180 GLY A O 1
ATOM 1272 N N . ALA A 1 181 ? 7.671 -17.267 -14.031 1.00 90.56 181 ALA A N 1
ATOM 1273 C CA . ALA A 1 181 ? 6.887 -16.830 -15.182 1.00 90.56 181 ALA A CA 1
ATOM 1274 C C . ALA A 1 181 ? 7.170 -17.695 -16.423 1.00 90.56 181 ALA A C 1
ATOM 1276 O O . ALA A 1 181 ? 8.321 -17.960 -16.779 1.00 90.56 181 ALA A O 1
ATOM 1277 N N . GLN A 1 182 ? 6.099 -18.115 -17.093 1.00 87.88 182 GLN A N 1
ATOM 1278 C CA . GLN A 1 182 ? 6.160 -18.818 -18.371 1.00 87.88 182 GLN A CA 1
ATOM 1279 C C . GLN A 1 182 ? 6.046 -17.827 -19.533 1.00 87.88 182 GLN A C 1
ATOM 1281 O O . GLN A 1 182 ? 5.631 -16.682 -19.356 1.00 87.88 182 GLN A O 1
ATOM 1286 N N . ARG A 1 183 ? 6.403 -18.269 -20.745 1.00 86.62 183 ARG A N 1
ATOM 1287 C CA . ARG A 1 183 ? 6.151 -17.477 -21.957 1.00 86.62 183 ARG A CA 1
ATOM 1288 C C . ARG A 1 183 ? 4.649 -17.239 -22.104 1.00 86.62 183 ARG A C 1
ATOM 1290 O O . ARG A 1 183 ? 3.868 -18.181 -22.012 1.00 86.62 183 ARG A O 1
ATOM 1297 N N . GLY A 1 184 ? 4.264 -15.996 -22.359 1.00 87.12 184 GLY A N 1
ATOM 1298 C CA . GLY A 1 184 ? 2.867 -15.590 -22.398 1.00 87.12 184 GLY A CA 1
ATOM 1299 C C . GLY A 1 184 ? 2.721 -14.081 -22.591 1.00 87.12 184 GLY A C 1
ATOM 1300 O O . GLY A 1 184 ? 3.702 -13.421 -22.944 1.00 87.12 184 GLY A O 1
ATOM 1301 N N . PRO A 1 185 ? 1.510 -13.537 -22.385 1.00 91.94 185 PRO A N 1
ATOM 1302 C CA . PRO A 1 185 ? 1.270 -12.106 -22.493 1.00 91.94 185 PRO A CA 1
ATOM 1303 C C . PRO A 1 185 ? 2.091 -11.327 -21.459 1.00 91.94 185 PRO A C 1
ATOM 1305 O O . PRO A 1 185 ? 2.259 -11.764 -20.320 1.00 91.94 185 PRO A O 1
ATOM 1308 N N . ALA A 1 186 ? 2.567 -10.156 -21.870 1.00 95.00 186 ALA A N 1
ATOM 1309 C CA . ALA A 1 186 ? 3.259 -9.192 -21.026 1.00 95.00 186 ALA A CA 1
ATOM 1310 C C . ALA A 1 186 ? 2.578 -7.825 -21.145 1.00 95.00 186 ALA A C 1
ATOM 1312 O O . ALA A 1 186 ? 1.928 -7.535 -22.153 1.00 95.00 186 ALA A O 1
ATOM 1313 N N . ALA A 1 187 ? 2.723 -6.994 -20.118 1.00 96.81 187 ALA A N 1
ATOM 1314 C CA . ALA A 1 187 ? 2.196 -5.637 -20.101 1.00 96.81 187 ALA A CA 1
ATOM 1315 C C . ALA A 1 187 ? 3.309 -4.611 -20.355 1.00 96.81 187 ALA A C 1
ATOM 1317 O O . ALA A 1 187 ? 4.392 -4.698 -19.777 1.00 96.81 187 ALA A O 1
ATOM 1318 N N . LEU A 1 188 ? 3.012 -3.609 -21.183 1.00 97.31 188 LEU A N 1
ATOM 1319 C CA . LEU A 1 188 ? 3.754 -2.352 -21.224 1.00 97.31 188 LEU A CA 1
ATOM 1320 C C . LEU A 1 188 ? 2.986 -1.337 -20.375 1.00 97.31 188 LEU A C 1
ATOM 1322 O O . LEU A 1 188 ? 1.816 -1.067 -20.647 1.00 97.31 188 LEU A O 1
ATOM 1326 N N . LEU A 1 189 ? 3.632 -0.790 -19.351 1.00 98.00 189 LEU A N 1
ATOM 1327 C CA . LEU A 1 189 ? 3.047 0.202 -18.462 1.00 98.00 189 LEU A CA 1
ATOM 1328 C C . LEU A 1 189 ? 3.641 1.583 -18.738 1.00 98.00 189 LEU A C 1
ATOM 1330 O O . LEU A 1 189 ? 4.853 1.782 -18.642 1.00 98.00 189 LEU A O 1
ATOM 1334 N N . LEU A 1 190 ? 2.763 2.543 -19.017 1.00 96.62 190 LEU A N 1
ATOM 1335 C CA . LEU A 1 190 ? 3.103 3.950 -19.195 1.00 96.62 190 LEU A CA 1
ATOM 1336 C C . LEU A 1 190 ? 2.470 4.768 -18.066 1.00 96.62 190 LEU A C 1
ATOM 1338 O O . LEU A 1 190 ? 1.330 4.512 -17.677 1.00 96.62 190 LEU A O 1
ATOM 1342 N N . GLY A 1 191 ? 3.234 5.717 -17.526 1.00 93.25 191 GLY A N 1
ATOM 1343 C CA . GLY A 1 191 ? 2.770 6.641 -16.491 1.00 93.25 191 GLY A CA 1
ATOM 1344 C C . GLY A 1 191 ? 1.828 7.712 -17.046 1.00 93.25 191 GLY A C 1
ATOM 1345 O O . GLY A 1 191 ? 1.468 7.683 -18.221 1.00 93.25 191 GLY A O 1
ATOM 1346 N N . GLY A 1 192 ? 1.423 8.647 -16.186 1.00 93.25 192 GLY A N 1
ATOM 1347 C CA . GLY A 1 192 ? 0.624 9.817 -16.550 1.00 93.25 192 GLY A CA 1
ATOM 1348 C C . GLY A 1 192 ? 1.455 11.102 -16.637 1.00 93.25 192 GLY A C 1
ATOM 1349 O O . GLY A 1 192 ? 2.581 11.112 -17.132 1.00 93.25 192 GLY A O 1
ATOM 1350 N N . SER A 1 193 ? 0.891 12.214 -16.164 1.00 93.56 193 SER A N 1
ATOM 1351 C CA . SER A 1 193 ? 1.554 13.527 -16.091 1.00 93.56 193 SER A CA 1
ATOM 1352 C C . SER A 1 193 ? 2.579 13.667 -14.958 1.00 93.56 193 SER A C 1
ATOM 1354 O O . SER A 1 193 ? 3.226 14.701 -14.853 1.00 93.56 193 SER A O 1
ATOM 1356 N N . GLU A 1 194 ? 2.736 12.640 -14.134 1.00 91.62 194 GLU A N 1
ATOM 1357 C CA . GLU A 1 194 ? 3.599 12.576 -12.954 1.00 91.62 194 GLU A CA 1
ATOM 1358 C C . GLU A 1 194 ? 5.084 12.464 -13.310 1.00 91.62 194 GLU A C 1
ATOM 1360 O O . GLU A 1 194 ? 5.928 12.721 -12.456 1.00 91.62 194 GLU A O 1
ATOM 1365 N N . GLY A 1 195 ? 5.395 12.064 -14.548 1.00 93.75 195 GLY A N 1
ATOM 1366 C CA . GLY A 1 195 ? 6.768 11.907 -15.007 1.00 93.75 195 GLY A CA 1
ATOM 1367 C C . GLY A 1 195 ? 7.468 10.675 -14.438 1.00 93.75 195 GLY A C 1
ATOM 1368 O O . GLY A 1 195 ? 6.921 9.916 -13.637 1.00 93.75 195 GLY A O 1
ATOM 1369 N N . GLY A 1 196 ? 8.703 10.455 -14.886 1.00 96.00 196 GLY A N 1
ATOM 1370 C CA . GLY A 1 196 ? 9.541 9.373 -14.380 1.00 96.00 196 GLY A CA 1
ATOM 1371 C C . GLY A 1 196 ? 9.064 7.964 -14.758 1.00 96.00 196 GLY A C 1
ATOM 1372 O O . GLY A 1 196 ? 8.221 7.765 -15.633 1.00 96.00 196 GLY A O 1
ATOM 1373 N N . ASP A 1 197 ? 9.678 6.962 -14.124 1.00 95.81 197 ASP A N 1
ATOM 1374 C CA . ASP A 1 197 ? 9.391 5.540 -14.352 1.00 95.81 197 ASP A CA 1
ATOM 1375 C C . ASP A 1 197 ? 8.288 5.043 -13.395 1.00 95.81 197 ASP A C 1
ATOM 1377 O O . ASP A 1 197 ? 8.504 5.042 -12.176 1.00 95.81 197 ASP A O 1
ATOM 1381 N N . PRO A 1 198 ? 7.126 4.568 -13.892 1.00 94.38 198 PRO A N 1
ATOM 1382 C CA . PRO A 1 198 ? 6.023 4.081 -13.062 1.00 94.38 198 PRO A CA 1
ATOM 1383 C C . PRO A 1 198 ? 6.259 2.647 -12.536 1.00 94.38 198 PRO A C 1
ATOM 1385 O O . PRO A 1 198 ? 5.360 1.802 -12.552 1.00 94.38 198 PRO A O 1
ATOM 1388 N N . ALA A 1 199 ? 7.464 2.348 -12.042 1.00 94.00 199 ALA A N 1
ATOM 1389 C CA . ALA A 1 199 ? 7.897 0.996 -11.674 1.00 94.00 199 ALA A CA 1
ATOM 1390 C C . ALA A 1 199 ? 7.023 0.322 -10.597 1.00 94.00 199 ALA A C 1
ATOM 1392 O O . ALA A 1 199 ? 6.872 -0.899 -10.607 1.00 94.00 199 ALA A O 1
ATOM 1393 N N . ILE A 1 200 ? 6.385 1.089 -9.700 1.00 91.88 200 ILE A N 1
ATOM 1394 C CA . ILE A 1 200 ? 5.456 0.533 -8.695 1.00 91.88 200 ILE A CA 1
ATOM 1395 C C . ILE A 1 200 ? 4.286 -0.198 -9.366 1.00 91.88 200 ILE A C 1
ATOM 1397 O O . ILE A 1 200 ? 3.901 -1.277 -8.916 1.00 91.88 200 ILE A O 1
ATOM 1401 N N . GLY A 1 201 ? 3.741 0.340 -10.460 1.00 93.69 201 GLY A N 1
ATOM 1402 C CA . GLY A 1 201 ? 2.673 -0.339 -11.193 1.00 93.69 201 GLY A CA 1
ATOM 1403 C C . GLY A 1 201 ? 3.164 -1.633 -11.848 1.00 93.69 201 GLY A C 1
ATOM 1404 O O . GLY A 1 201 ? 2.446 -2.633 -11.841 1.00 93.69 201 GLY A O 1
ATOM 1405 N N . ALA A 1 202 ? 4.413 -1.663 -12.328 1.00 95.56 202 ALA A N 1
ATOM 1406 C CA . ALA A 1 202 ? 5.024 -2.888 -12.838 1.00 95.56 202 ALA A CA 1
ATOM 1407 C C . ALA A 1 202 ? 5.218 -3.936 -11.731 1.00 95.56 202 ALA A C 1
ATOM 1409 O O . ALA A 1 202 ? 4.955 -5.117 -11.958 1.00 95.56 202 ALA A O 1
ATOM 1410 N N . TYR A 1 203 ? 5.594 -3.519 -10.517 1.00 94.56 203 TYR A N 1
ATOM 1411 C CA . TYR A 1 203 ? 5.660 -4.408 -9.351 1.00 94.56 203 TYR A CA 1
ATOM 1412 C C . TYR A 1 203 ? 4.295 -5.001 -8.994 1.00 94.56 203 TYR A C 1
ATOM 1414 O O . TYR A 1 203 ? 4.213 -6.197 -8.726 1.00 94.56 203 TYR A O 1
ATOM 1422 N N . LEU A 1 204 ? 3.225 -4.203 -9.034 1.00 93.31 204 LEU A N 1
ATOM 1423 C CA . LEU A 1 204 ? 1.860 -4.656 -8.750 1.00 93.31 204 LEU A CA 1
ATOM 1424 C C . LEU A 1 204 ? 1.342 -5.666 -9.781 1.00 93.31 204 LEU A C 1
ATOM 1426 O O . LEU A 1 204 ? 0.807 -6.713 -9.416 1.00 93.31 204 LEU A O 1
ATOM 1430 N N . LEU A 1 205 ? 1.536 -5.396 -11.071 1.00 94.19 205 LEU A N 1
ATOM 1431 C CA . LEU A 1 205 ? 1.134 -6.325 -12.128 1.00 94.19 205 LEU A CA 1
ATOM 1432 C C . LEU A 1 205 ? 1.951 -7.625 -12.070 1.00 94.19 205 LEU A C 1
ATOM 1434 O O . LEU A 1 205 ? 1.388 -8.722 -12.146 1.00 94.19 205 LEU A O 1
ATOM 1438 N N . ALA A 1 206 ? 3.259 -7.526 -11.824 1.00 93.81 206 ALA A N 1
ATOM 1439 C CA . ALA A 1 206 ? 4.115 -8.694 -11.642 1.00 93.81 206 ALA A CA 1
ATOM 1440 C C . ALA A 1 206 ? 3.763 -9.501 -10.381 1.00 93.81 206 ALA A C 1
ATOM 1442 O O . ALA A 1 206 ? 3.797 -10.731 -10.412 1.00 93.81 206 ALA A O 1
ATOM 1443 N N . ALA A 1 207 ? 3.341 -8.852 -9.293 1.00 91.88 207 ALA A N 1
ATOM 1444 C CA . ALA A 1 207 ? 2.828 -9.531 -8.100 1.00 91.88 207 ALA A CA 1
ATOM 1445 C C . ALA A 1 207 ? 1.591 -10.403 -8.394 1.00 91.88 207 ALA A C 1
ATOM 1447 O O . ALA A 1 207 ? 1.356 -11.404 -7.710 1.00 91.88 207 ALA A O 1
ATOM 1448 N N . ARG A 1 208 ? 0.833 -10.066 -9.447 1.00 91.62 208 ARG A N 1
ATOM 1449 C CA . ARG A 1 208 ? -0.301 -10.843 -9.974 1.00 91.62 208 ARG A CA 1
ATOM 1450 C C . ARG A 1 208 ? 0.078 -11.809 -11.103 1.00 91.62 208 ARG A C 1
ATOM 1452 O O . ARG A 1 208 ? -0.802 -12.424 -11.696 1.00 91.62 208 ARG A O 1
ATOM 1459 N N . GLY A 1 209 ? 1.372 -12.000 -11.358 1.00 92.38 209 GLY A N 1
ATOM 1460 C CA . GLY A 1 209 ? 1.883 -12.973 -12.323 1.00 92.38 209 GLY A CA 1
ATOM 1461 C C . GLY A 1 209 ? 1.996 -12.453 -13.755 1.00 92.38 209 GLY A C 1
ATOM 1462 O O . GLY A 1 209 ? 2.234 -13.255 -14.653 1.00 92.38 209 GLY A O 1
ATOM 1463 N N . ILE A 1 210 ? 1.862 -11.142 -13.979 1.00 94.06 210 ILE A N 1
ATOM 1464 C CA . ILE A 1 210 ? 1.955 -10.529 -15.309 1.00 94.06 210 ILE A CA 1
ATOM 1465 C C . ILE A 1 210 ? 3.355 -9.920 -15.483 1.00 94.06 210 ILE A C 1
ATOM 1467 O O . ILE A 1 210 ? 3.653 -8.904 -14.847 1.00 94.06 210 ILE A O 1
ATOM 1471 N N . PRO A 1 211 ? 4.232 -10.491 -16.334 1.00 96.94 211 PRO A N 1
ATOM 1472 C CA . PRO A 1 211 ? 5.489 -9.844 -16.693 1.00 96.94 211 PRO A CA 1
ATOM 1473 C C . PRO A 1 211 ? 5.216 -8.442 -17.230 1.00 96.94 211 PRO A C 1
ATOM 1475 O O . PRO A 1 211 ? 4.387 -8.273 -18.125 1.00 96.94 211 PRO A O 1
ATOM 1478 N N . THR A 1 212 ? 5.881 -7.438 -16.667 1.00 97.75 212 THR A N 1
ATOM 1479 C CA . THR A 1 212 ? 5.588 -6.038 -16.987 1.00 97.75 212 THR A CA 1
ATOM 1480 C C . THR A 1 212 ? 6.866 -5.257 -17.235 1.00 97.75 212 THR A C 1
ATOM 1482 O O . THR A 1 212 ? 7.825 -5.377 -16.474 1.00 97.75 212 THR A O 1
ATOM 1485 N N . LEU A 1 213 ? 6.867 -4.444 -18.287 1.00 98.19 213 LEU A N 1
ATOM 1486 C CA . LEU A 1 213 ? 7.867 -3.416 -18.546 1.00 98.19 213 LEU A CA 1
ATOM 1487 C C . LEU A 1 213 ? 7.224 -2.050 -18.300 1.00 98.19 213 LEU A C 1
ATOM 1489 O O . LEU A 1 213 ? 6.281 -1.690 -18.999 1.00 98.1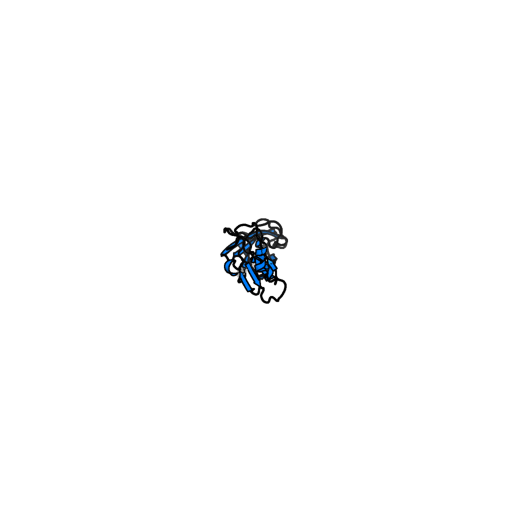9 213 LEU A O 1
ATOM 1493 N N . SER A 1 214 ? 7.709 -1.292 -17.320 1.00 98.38 214 SER A N 1
ATOM 1494 C CA . SER A 1 214 ? 7.389 0.131 -17.207 1.00 98.38 214 SER A CA 1
ATOM 1495 C C . SER A 1 214 ? 8.354 0.957 -18.048 1.00 98.38 214 SER A C 1
ATOM 1497 O O . SER A 1 214 ? 9.543 0.644 -18.110 1.00 98.38 214 SER A O 1
ATOM 1499 N N . VAL A 1 215 ? 7.852 2.004 -18.704 1.00 98.19 215 VAL A N 1
ATOM 1500 C CA . VAL A 1 215 ? 8.668 2.916 -19.517 1.00 98.19 215 VAL A CA 1
ATOM 1501 C C . VAL A 1 215 ? 8.375 4.360 -19.131 1.00 98.19 215 VAL A C 1
ATOM 1503 O O . VAL A 1 215 ? 7.229 4.811 -19.175 1.00 98.19 215 VAL A O 1
ATOM 1506 N N . ALA A 1 216 ? 9.433 5.093 -18.792 1.00 97.94 216 ALA A N 1
ATOM 1507 C CA . ALA A 1 216 ? 9.395 6.541 -18.651 1.00 97.94 216 ALA A CA 1
ATOM 1508 C C . ALA A 1 216 ? 9.553 7.194 -20.026 1.00 97.94 216 ALA A C 1
ATOM 1510 O O . ALA A 1 216 ? 10.346 6.736 -20.842 1.00 97.94 216 ALA A O 1
ATOM 1511 N N . TYR A 1 217 ? 8.850 8.297 -20.274 1.00 97.12 217 TYR A N 1
ATOM 1512 C CA . TYR A 1 217 ? 8.933 9.027 -21.549 1.00 97.12 217 TYR A CA 1
ATOM 1513 C C . TYR A 1 217 ? 9.204 10.534 -21.385 1.00 97.12 217 TYR A C 1
ATOM 1515 O O . TYR A 1 217 ? 9.484 11.220 -22.366 1.00 97.12 217 TYR A O 1
ATOM 1523 N N . PHE A 1 218 ? 9.205 11.039 -20.150 1.00 97.81 218 PHE A N 1
ATOM 1524 C CA . PHE A 1 218 ? 9.648 12.380 -19.760 1.00 97.81 218 PHE A CA 1
ATOM 1525 C C . PHE A 1 218 ? 9.993 12.393 -18.259 1.00 97.81 218 PHE A C 1
ATOM 1527 O O . PHE A 1 218 ? 9.694 11.433 -17.549 1.00 97.81 218 PHE A O 1
ATOM 1534 N N . GLU A 1 219 ? 10.654 13.453 -17.787 1.00 96.50 219 GLU A N 1
ATOM 1535 C CA . GLU A 1 219 ? 11.066 13.642 -16.383 1.00 96.50 219 GLU A CA 1
ATOM 1536 C C . GLU A 1 219 ? 11.870 12.462 -15.802 1.00 96.50 219 GLU A C 1
ATOM 1538 O O . GLU A 1 219 ? 11.792 12.122 -14.625 1.00 96.50 219 GLU A O 1
ATOM 1543 N N . ALA A 1 220 ? 12.707 11.851 -16.642 1.00 96.38 220 ALA A N 1
ATOM 1544 C CA . ALA A 1 220 ? 13.699 10.863 -16.230 1.00 96.38 220 ALA A CA 1
ATOM 1545 C C . ALA A 1 220 ? 15.071 11.187 -16.848 1.00 96.38 220 ALA A C 1
ATOM 1547 O O . ALA A 1 220 ? 15.139 11.928 -17.835 1.00 96.38 220 ALA A O 1
ATOM 1548 N N . PRO A 1 221 ? 16.182 10.649 -16.310 1.00 95.62 221 PRO A N 1
ATOM 1549 C CA . PRO A 1 221 ? 17.522 10.936 -16.819 1.00 95.62 221 PRO A CA 1
ATOM 1550 C C . PRO A 1 221 ? 17.661 10.688 -18.330 1.00 95.62 221 PRO A C 1
ATOM 1552 O O . PRO A 1 221 ? 17.444 9.581 -18.821 1.00 95.62 221 PRO A O 1
ATOM 1555 N N . GLY A 1 222 ? 18.042 11.731 -19.072 1.00 94.38 222 GLY A N 1
ATOM 1556 C CA . GLY A 1 222 ? 18.195 11.681 -20.531 1.00 94.38 222 GLY A CA 1
ATOM 1557 C C . GLY A 1 222 ? 16.890 11.797 -21.332 1.00 94.38 222 GLY A C 1
ATOM 1558 O O . GLY A 1 222 ? 16.927 11.645 -22.553 1.00 94.38 222 GLY A O 1
ATOM 1559 N N . LEU A 1 223 ? 15.752 12.060 -20.684 1.00 96.50 223 LEU A N 1
ATOM 1560 C CA . LEU A 1 223 ? 14.459 12.314 -21.328 1.00 96.50 223 LEU A CA 1
ATOM 1561 C C . LEU A 1 223 ? 14.073 13.802 -21.262 1.00 96.50 223 LEU A C 1
ATOM 1563 O O . LEU A 1 223 ? 14.659 14.554 -20.479 1.00 96.50 223 LEU A O 1
ATOM 1567 N N . PRO A 1 224 ? 13.093 14.250 -22.074 1.00 96.31 224 PRO A N 1
ATOM 1568 C CA . PRO A 1 224 ? 12.558 15.605 -21.980 1.00 96.31 224 PRO A CA 1
ATOM 1569 C C . PRO A 1 224 ? 12.083 15.938 -20.565 1.00 96.31 224 PRO A C 1
ATOM 1571 O O . PRO A 1 224 ? 11.528 15.089 -19.875 1.00 96.31 224 PRO A O 1
ATOM 1574 N N . SER A 1 225 ? 12.239 17.192 -20.149 1.00 95.81 225 SER A N 1
ATOM 1575 C CA . SER A 1 225 ? 11.804 17.667 -18.828 1.00 95.81 225 SER A CA 1
ATOM 1576 C C . SER A 1 225 ? 10.327 18.068 -18.769 1.00 95.81 225 SER A C 1
ATOM 1578 O O . SER A 1 225 ? 9.897 18.632 -17.775 1.00 95.81 225 SER A O 1
ATOM 1580 N N . ALA A 1 226 ? 9.571 17.890 -19.854 1.00 95.00 226 ALA A N 1
ATOM 1581 C CA . ALA A 1 226 ? 8.172 18.285 -19.932 1.00 95.00 226 ALA A CA 1
ATOM 1582 C C . ALA A 1 226 ? 7.392 17.327 -20.830 1.00 95.00 226 ALA A C 1
ATOM 1584 O O . ALA A 1 226 ? 7.910 16.839 -21.839 1.00 95.00 226 ALA A O 1
ATOM 1585 N N . LEU A 1 227 ? 6.119 17.126 -20.495 1.00 95.62 227 LEU A N 1
ATOM 1586 C CA . LEU A 1 227 ? 5.183 16.325 -21.274 1.00 95.62 227 LEU A CA 1
ATOM 1587 C C . LEU A 1 227 ? 4.722 17.079 -22.531 1.00 95.62 227 LEU A C 1
ATOM 1589 O O . LEU A 1 227 ? 3.617 17.616 -22.595 1.00 95.62 227 LEU A O 1
ATOM 1593 N N . ARG A 1 228 ? 5.592 17.168 -23.541 1.00 95.06 228 ARG A N 1
ATOM 1594 C CA . ARG A 1 228 ? 5.304 17.884 -24.789 1.00 95.06 228 ARG A CA 1
ATOM 1595 C C . ARG A 1 228 ? 5.944 17.198 -25.986 1.00 95.06 228 ARG A C 1
ATOM 1597 O O . ARG A 1 228 ? 7.148 16.976 -25.987 1.00 95.06 228 ARG A O 1
ATOM 1604 N N . ASN A 1 229 ? 5.143 16.966 -27.031 1.00 94.38 229 ASN A N 1
ATOM 1605 C CA . ASN A 1 229 ? 5.588 16.410 -28.316 1.00 94.38 229 ASN A CA 1
ATOM 1606 C C . ASN A 1 229 ? 6.423 15.127 -28.153 1.00 94.38 229 ASN A C 1
ATOM 1608 O O . ASN A 1 229 ? 7.510 15.018 -28.715 1.00 94.38 229 ASN A O 1
ATOM 1612 N N . ILE A 1 230 ? 5.927 14.179 -27.350 1.00 95.00 230 ILE A N 1
ATOM 1613 C CA . ILE A 1 230 ? 6.603 12.897 -27.124 1.00 95.00 230 ILE A CA 1
ATOM 1614 C C . ILE A 1 230 ? 6.523 12.070 -28.419 1.00 95.00 230 ILE A C 1
ATOM 1616 O O . ILE A 1 230 ? 5.410 11.746 -28.842 1.00 95.00 230 ILE A O 1
ATOM 1620 N N . PRO A 1 231 ? 7.659 11.753 -29.069 1.00 94.12 231 PRO A N 1
ATOM 1621 C CA . PRO A 1 231 ? 7.657 11.009 -30.324 1.00 94.12 231 PRO A CA 1
ATOM 1622 C C . PRO A 1 231 ? 7.231 9.561 -30.076 1.00 94.12 231 PRO A C 1
ATOM 1624 O O . PRO A 1 231 ? 7.742 8.915 -29.160 1.00 94.12 231 PRO A O 1
ATOM 1627 N N . LEU A 1 232 ? 6.314 9.037 -30.890 1.00 94.81 232 LEU A N 1
ATOM 1628 C CA . LEU A 1 232 ? 5.817 7.667 -30.726 1.00 94.81 232 LEU A CA 1
ATOM 1629 C C . LEU A 1 232 ? 6.885 6.623 -31.082 1.00 94.81 232 LEU A C 1
ATOM 1631 O O . LEU A 1 232 ? 6.914 5.543 -30.503 1.00 94.81 232 LEU A O 1
ATOM 1635 N N . GLU A 1 233 ? 7.822 6.980 -31.956 1.00 95.25 233 GLU A N 1
ATOM 1636 C CA . GLU A 1 233 ? 8.959 6.155 -32.372 1.00 95.25 233 GLU A CA 1
ATOM 1637 C C . GLU A 1 233 ? 9.891 5.821 -31.198 1.00 95.25 233 GLU A C 1
ATOM 1639 O O . GLU A 1 233 ? 10.636 4.846 -31.243 1.00 95.25 233 GLU A O 1
ATOM 1644 N N . TYR A 1 234 ? 9.841 6.602 -30.112 1.00 95.69 234 TYR A N 1
ATOM 1645 C CA . TYR A 1 234 ? 10.557 6.285 -28.878 1.00 95.69 234 TYR A CA 1
ATOM 1646 C C . TYR A 1 234 ? 10.149 4.921 -28.299 1.00 95.69 234 TYR A C 1
ATOM 1648 O O . TYR A 1 234 ? 10.986 4.229 -27.717 1.00 95.69 234 TYR A O 1
ATOM 1656 N N . PHE A 1 235 ? 8.886 4.525 -28.477 1.00 96.00 235 PHE A N 1
ATOM 1657 C CA . PHE A 1 235 ? 8.342 3.289 -27.922 1.00 96.00 235 PHE A CA 1
ATOM 1658 C C . PHE A 1 235 ? 8.659 2.047 -28.768 1.00 96.00 235 PHE A C 1
ATOM 1660 O O . PHE A 1 235 ? 8.458 0.937 -28.286 1.00 96.00 235 PHE A O 1
ATOM 1667 N N . ASP A 1 236 ? 9.226 2.192 -29.970 1.00 95.19 236 ASP A N 1
ATOM 1668 C CA . ASP A 1 236 ? 9.627 1.042 -30.792 1.00 95.19 236 ASP A CA 1
ATOM 1669 C C . ASP A 1 236 ? 10.737 0.220 -30.127 1.00 95.19 236 ASP A C 1
ATOM 1671 O O . ASP A 1 236 ? 10.729 -1.005 -30.201 1.00 95.19 236 ASP A O 1
ATOM 1675 N N . THR A 1 237 ? 11.696 0.883 -29.475 1.00 93.88 237 THR A N 1
ATOM 1676 C CA . THR A 1 237 ? 12.824 0.220 -28.802 1.00 93.88 237 THR A CA 1
ATOM 1677 C C . THR A 1 237 ? 12.371 -0.694 -27.658 1.00 93.88 237 THR A C 1
ATOM 1679 O O . THR A 1 237 ? 12.727 -1.868 -27.697 1.00 93.88 237 THR A O 1
ATOM 1682 N N . PRO A 1 238 ? 11.578 -0.233 -26.666 1.00 93.19 238 PRO A N 1
ATOM 1683 C CA . PRO A 1 238 ? 11.106 -1.106 -25.587 1.00 93.19 238 PRO A CA 1
ATOM 1684 C C . PRO A 1 238 ? 10.110 -2.194 -26.031 1.00 93.19 238 PRO A C 1
ATOM 1686 O O . PRO A 1 238 ? 9.798 -3.075 -25.234 1.00 93.19 238 PRO A O 1
ATOM 1689 N N . LEU A 1 239 ? 9.588 -2.141 -27.263 1.00 90.69 239 LEU A N 1
ATOM 1690 C CA . LEU A 1 239 ? 8.651 -3.131 -27.810 1.00 90.69 239 LEU A CA 1
ATOM 1691 C C . LEU A 1 239 ? 9.321 -4.261 -28.614 1.00 90.69 239 LEU A C 1
ATOM 1693 O O . LEU A 1 239 ? 8.623 -5.190 -29.027 1.00 90.69 239 LEU A O 1
ATOM 1697 N N . ARG A 1 240 ? 10.632 -4.184 -28.867 1.00 84.50 240 ARG A N 1
ATOM 1698 C CA . ARG A 1 240 ? 11.405 -5.192 -29.616 1.00 84.50 240 ARG A CA 1
ATOM 1699 C C . ARG A 1 240 ? 12.094 -6.189 -28.693 1.00 84.50 240 ARG A C 1
ATOM 1701 O O . ARG A 1 240 ? 12.150 -7.374 -29.092 1.00 84.50 240 ARG A O 1
#